Protein AF-A0A4R4D545-F1 (afdb_monomer)

pLDDT: mean 79.45, std 21.09, range [33.25, 98.19]

Organism: NCBI:txid2527868

Sequence (229 aa):
MSRRLAGPTSAAPPRPPGRPQRGTPPPAPRARLRRPAEATAAAVPPLPQPDWIGNRLRVSGPAERVAALQAAAAGAGVVPWRHDDGAAEARWLGLLLAAAGPPGATGRAAEARAIAADLRAAWLADQAAAAARVGRARDCPFDLHALLPVPAAVLALGPDDPAARRWLWETWGTPWPLRRVRLLEQRQEGDAAMLVYGFVSADWSPWQALLRLRARWPALRLELRPSYG

Foldseek 3Di:
DDDDDDDDDDDDDDDDDDDDDDDDDPPDPPPPPPPPDDPPPPDDQADPAFDKWKKKKKKKFFPVLVVVLQVLFQWLLDALADDDLVVQLVVQLVVQVVVVDDPDPPVSNVVSNVVSVVVSVVVVVVSVVSVVRGPPHRPARGWLCSVPNDDPVLSHCGLPHSVVQVVCCQQFVASDTKAPKDWDDWDDDPRMIMTMIMIITTNDHRVNSVVVVCVVRVRMDMDMDIDDD

Secondary structure (DSSP, 8-state):
----------PPPPPPP-PPP-PPPPPPP--------------PPPPSS--EEEEEEEEEEEHHHHHHHHHHH-B-SS--PPP-HHHHHHHHHHHHHHHT-STT-HHHHHHHHHHHHHHHHHHHHHHHHHHHHTTT---BSS-HHHHSPPPHHHHTT-TT-HHHHHHHHHHHSSSS--EEEEEEEEEEETTEEEEEEEEEEESS--HHHHHHHHHH-TTSEEEEEEE--

Structure (mmCIF, N/CA/C/O backbone):
data_AF-A0A4R4D545-F1
#
_entry.id   AF-A0A4R4D545-F1
#
loop_
_atom_site.group_PDB
_atom_site.id
_atom_site.type_symbol
_atom_site.label_atom_id
_atom_site.label_alt_id
_atom_site.label_comp_id
_atom_site.label_asym_id
_atom_site.label_entity_id
_atom_site.label_seq_id
_atom_site.pdbx_PDB_ins_code
_atom_site.Cartn_x
_atom_site.Cartn_y
_atom_site.Cartn_z
_atom_site.occupancy
_atom_site.B_iso_or_equiv
_atom_site.auth_seq_id
_atom_site.auth_comp_id
_atom_site.auth_asym_id
_atom_site.auth_atom_id
_atom_site.pdbx_PDB_model_num
ATOM 1 N N . MET A 1 1 ? 13.624 81.103 72.930 1.00 41.22 1 MET A N 1
ATOM 2 C CA . MET A 1 1 ? 14.134 80.644 71.618 1.00 41.22 1 MET A CA 1
ATOM 3 C C . MET A 1 1 ? 13.203 81.159 70.530 1.00 41.22 1 MET A C 1
ATOM 5 O O . MET A 1 1 ? 12.002 81.214 70.748 1.00 41.22 1 MET A O 1
ATOM 9 N N . SER A 1 2 ? 13.782 81.658 69.443 1.00 36.66 2 SER A N 1
ATOM 10 C CA . SER A 1 2 ? 13.193 82.619 68.506 1.00 36.66 2 SER A CA 1
ATOM 11 C C . SER A 1 2 ? 12.225 82.040 67.467 1.00 36.66 2 SER A C 1
ATOM 13 O O . SER A 1 2 ? 12.450 80.959 66.940 1.00 36.66 2 SER A O 1
ATOM 15 N N . ARG A 1 3 ? 11.216 82.868 67.142 1.00 34.50 3 ARG A N 1
ATOM 16 C CA . ARG A 1 3 ? 10.572 83.144 65.835 1.00 34.50 3 ARG A CA 1
ATOM 17 C C . ARG A 1 3 ? 10.849 82.187 64.660 1.00 34.50 3 ARG A C 1
ATOM 19 O O . ARG A 1 3 ? 11.999 82.044 64.258 1.00 34.50 3 ARG A O 1
ATOM 26 N N . ARG A 1 4 ? 9.780 81.858 63.915 1.00 37.59 4 ARG A N 1
ATOM 27 C CA . ARG A 1 4 ? 9.679 82.158 62.467 1.00 37.59 4 ARG A CA 1
ATOM 28 C C . ARG A 1 4 ? 8.223 82.178 61.972 1.00 37.59 4 ARG A C 1
ATOM 30 O O . ARG A 1 4 ? 7.433 81.299 62.285 1.00 37.59 4 ARG A O 1
ATOM 37 N N . LEU A 1 5 ? 7.927 83.233 61.216 1.00 38.81 5 LEU A N 1
ATOM 38 C CA . LEU A 1 5 ? 6.754 83.482 60.373 1.00 38.81 5 LEU A CA 1
ATOM 39 C C . LEU A 1 5 ? 6.978 82.867 58.982 1.00 38.81 5 LEU A C 1
ATOM 41 O O . LEU A 1 5 ? 8.119 82.900 58.522 1.00 38.81 5 LEU A O 1
ATOM 45 N N . ALA A 1 6 ? 5.905 82.426 58.311 1.00 35.88 6 ALA A N 1
ATOM 46 C CA . ALA A 1 6 ? 5.540 82.745 56.913 1.00 35.88 6 ALA A CA 1
ATOM 47 C C . ALA A 1 6 ? 4.426 81.797 56.402 1.00 35.88 6 ALA A C 1
ATOM 49 O O . ALA A 1 6 ? 4.525 80.588 56.581 1.00 35.88 6 ALA A O 1
ATOM 50 N N . GLY A 1 7 ? 3.376 82.361 55.782 1.00 33.25 7 GLY A N 1
ATOM 51 C CA . GLY A 1 7 ? 2.333 81.643 55.016 1.00 33.25 7 GLY A CA 1
ATOM 52 C C . GLY A 1 7 ? 2.838 81.177 53.634 1.00 33.25 7 GLY A C 1
ATOM 53 O O . GLY A 1 7 ? 4.033 80.916 53.521 1.00 33.25 7 GLY A O 1
ATOM 54 N N . PRO A 1 8 ? 2.034 81.150 52.546 1.00 48.09 8 PRO A N 1
ATOM 55 C CA . PRO A 1 8 ? 0.580 81.285 52.407 1.00 48.09 8 PRO A CA 1
ATOM 56 C C . PRO A 1 8 ? -0.093 80.118 51.630 1.00 48.09 8 PRO A C 1
ATOM 58 O O . PRO A 1 8 ? 0.545 79.342 50.921 1.00 48.09 8 PRO A O 1
ATOM 61 N N . THR A 1 9 ? -1.422 80.043 51.729 1.00 41.12 9 THR A N 1
ATOM 62 C CA . THR A 1 9 ? -2.317 79.175 50.943 1.00 41.12 9 THR A CA 1
ATOM 63 C C . THR A 1 9 ? -2.301 79.582 49.465 1.00 41.12 9 THR A C 1
ATOM 65 O O . THR A 1 9 ? -2.673 80.707 49.137 1.00 41.12 9 THR A O 1
ATOM 68 N N . SER A 1 10 ? -1.883 78.674 48.576 1.00 39.38 10 SER A N 1
ATOM 69 C CA . SER A 1 10 ? -1.866 78.888 47.122 1.00 39.38 10 SER A CA 1
ATOM 70 C C . SER A 1 10 ? -3.005 78.145 46.420 1.00 39.38 10 SER A C 1
ATOM 72 O O . SER A 1 10 ? -3.273 76.973 46.683 1.00 39.38 10 SER A O 1
ATOM 74 N N . ALA A 1 11 ? -3.659 78.897 45.540 1.00 39.28 11 ALA A N 1
ATOM 75 C CA . ALA A 1 11 ? -4.809 78.614 44.695 1.00 39.28 11 ALA A CA 1
ATOM 76 C C . ALA A 1 11 ? -4.749 77.322 43.855 1.00 39.28 11 ALA A C 1
ATOM 78 O O . ALA A 1 11 ? -3.723 76.977 43.271 1.00 39.28 11 ALA A O 1
ATOM 79 N N . ALA A 1 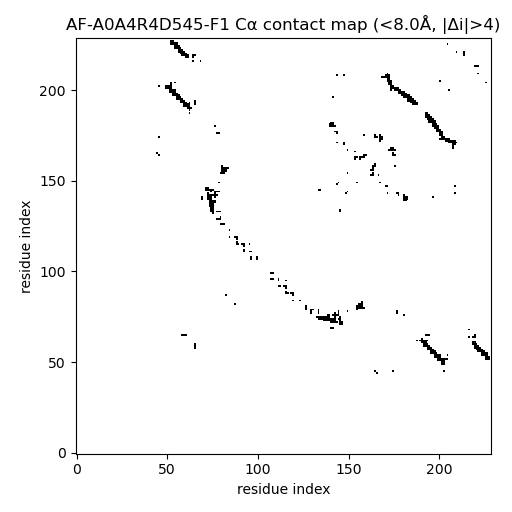12 ? -5.918 76.694 43.683 1.00 41.28 12 ALA A N 1
ATOM 80 C CA . ALA A 1 12 ? -6.195 75.742 42.608 1.00 41.28 12 ALA A CA 1
ATOM 81 C C . ALA A 1 12 ? -6.868 76.475 41.420 1.00 41.28 12 ALA A C 1
ATOM 83 O O . ALA A 1 12 ? -7.831 77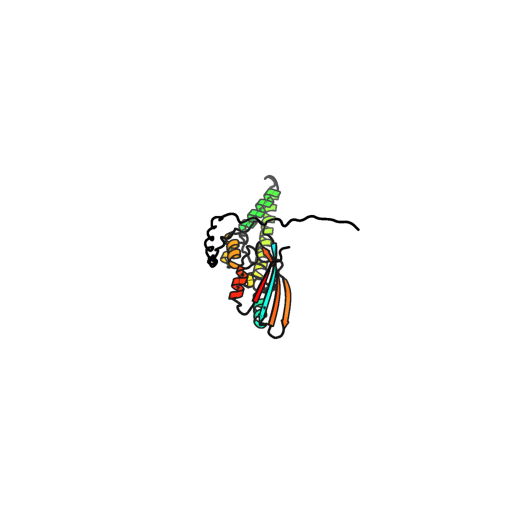.213 41.644 1.00 41.28 12 ALA A O 1
ATOM 84 N N . PRO A 1 13 ? -6.400 76.306 40.169 1.00 51.31 13 PRO A N 1
ATOM 85 C CA . PRO A 1 13 ? -6.972 76.987 39.005 1.00 51.31 13 PRO A CA 1
ATOM 86 C C . PRO A 1 13 ? -8.260 76.312 38.470 1.00 51.31 13 PRO A C 1
ATOM 88 O O . PRO A 1 13 ? -8.389 75.085 38.541 1.00 51.31 13 PRO A O 1
ATOM 91 N N . PRO A 1 14 ? -9.209 77.080 37.891 1.00 46.19 14 PRO A N 1
ATOM 92 C CA . PRO A 1 14 ? -10.405 76.548 37.235 1.00 46.19 14 PRO A CA 1
ATOM 93 C C . PRO A 1 14 ? -10.128 75.920 35.853 1.00 46.19 14 PRO A C 1
ATOM 95 O O . PRO A 1 14 ? -9.173 76.253 35.154 1.00 46.19 14 PRO A O 1
ATOM 98 N N . ARG A 1 15 ? -11.005 74.974 35.492 1.00 44.09 15 ARG A N 1
ATOM 99 C CA . ARG A 1 15 ? -10.919 74.022 34.368 1.00 44.09 15 ARG A CA 1
ATOM 100 C C . ARG A 1 15 ? -10.975 74.678 32.970 1.00 44.09 15 ARG A C 1
ATOM 102 O O . ARG A 1 15 ? -11.765 75.599 32.779 1.00 44.09 15 ARG A O 1
ATOM 109 N N . PRO A 1 16 ? -10.252 74.139 31.966 1.00 49.69 16 PRO A N 1
ATOM 110 C CA . PRO A 1 16 ? -10.380 74.549 30.565 1.00 49.69 16 PRO A CA 1
ATOM 111 C C . PRO A 1 16 ? -11.633 73.953 29.877 1.00 49.69 16 PRO A C 1
ATOM 113 O O . PRO A 1 16 ? -12.100 72.879 30.271 1.00 49.69 16 PRO A O 1
ATOM 116 N N . PRO A 1 17 ? -12.176 74.617 28.837 1.00 43.56 17 PRO A N 1
ATOM 117 C CA . PRO A 1 17 ? -13.407 74.210 28.163 1.00 43.56 17 PRO A CA 1
ATOM 118 C C . PRO A 1 17 ? -13.245 73.025 27.191 1.00 43.56 17 PRO A C 1
ATOM 120 O O . PRO A 1 17 ? -12.234 7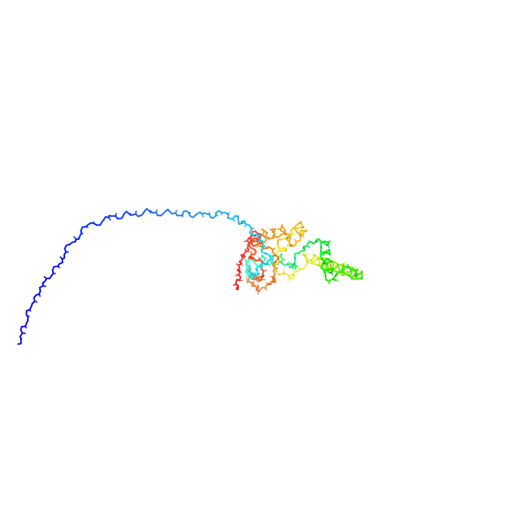2.868 26.511 1.00 43.56 17 PRO A O 1
ATOM 123 N N . GLY A 1 18 ? -14.318 72.226 27.148 1.00 34.50 18 GLY A N 1
ATOM 124 C CA . GLY A 1 18 ? -14.804 71.317 26.098 1.00 34.50 18 GLY A CA 1
ATOM 125 C C . GLY A 1 18 ? -13.849 70.842 25.002 1.00 34.50 18 GLY A C 1
ATOM 126 O O . GLY A 1 18 ? -13.637 71.523 24.004 1.00 34.50 18 GLY A O 1
ATOM 127 N N . ARG A 1 19 ? -13.409 69.583 25.107 1.00 42.38 19 ARG A N 1
ATOM 128 C CA . ARG A 1 19 ? -12.853 68.820 23.980 1.00 42.38 19 ARG A CA 1
ATOM 129 C C . ARG A 1 19 ? -14.013 68.206 23.171 1.00 42.38 19 ARG A C 1
ATOM 131 O O . ARG A 1 19 ? -14.917 67.643 23.791 1.00 42.38 19 ARG A O 1
ATOM 138 N N . PRO A 1 20 ? -14.013 68.271 21.828 1.00 40.81 20 PRO A N 1
ATOM 139 C CA . PRO A 1 20 ? -15.076 67.695 21.006 1.00 40.81 20 PRO A CA 1
ATOM 140 C C . PRO A 1 20 ? -15.165 66.172 21.178 1.00 40.81 20 PRO A C 1
ATOM 142 O O . PRO A 1 20 ? -14.148 65.474 21.247 1.00 40.81 20 PRO A O 1
ATOM 145 N N . GLN A 1 21 ? -16.403 65.676 21.269 1.00 39.91 21 GLN A N 1
ATOM 146 C CA . GLN A 1 21 ? -16.734 64.263 21.429 1.00 39.91 21 GLN A CA 1
ATOM 147 C C . GLN A 1 21 ? -16.175 63.456 20.250 1.00 39.91 21 GLN A 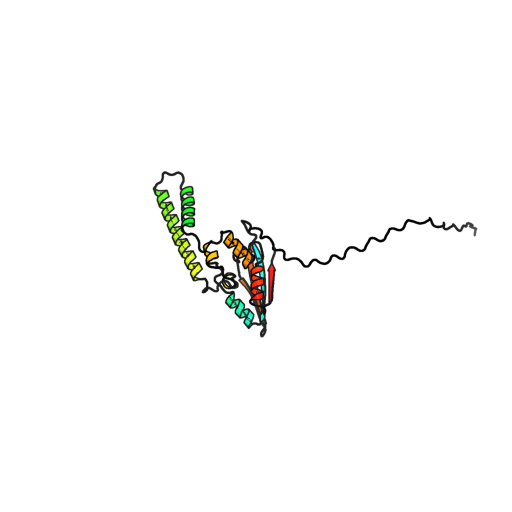C 1
ATOM 149 O O . GLN A 1 21 ? -16.558 63.667 19.101 1.00 39.91 21 GLN A O 1
ATOM 154 N N . ARG A 1 22 ? -15.269 62.512 20.534 1.00 37.16 22 ARG A N 1
ATOM 155 C CA . ARG A 1 22 ? -14.937 61.450 19.580 1.00 37.16 22 ARG A CA 1
ATOM 156 C C . ARG A 1 22 ? -16.156 60.548 19.483 1.00 37.16 22 ARG A C 1
ATOM 158 O O . ARG A 1 22 ? -16.512 59.906 20.469 1.00 37.16 22 ARG A O 1
ATOM 165 N N . GLY A 1 23 ? -16.776 60.532 18.308 1.00 33.69 23 GLY A N 1
ATOM 166 C CA . GLY A 1 23 ? -17.809 59.566 17.973 1.00 33.69 23 GLY A CA 1
ATOM 167 C C . GLY A 1 23 ? -17.333 58.153 18.298 1.00 33.69 23 GLY A C 1
ATOM 168 O O . GLY A 1 23 ? -16.192 57.777 18.020 1.00 33.69 23 GLY A O 1
ATOM 169 N N . THR A 1 24 ? -18.209 57.398 18.944 1.00 41.12 24 THR A N 1
ATOM 170 C CA . THR A 1 24 ? -18.055 55.971 19.189 1.00 41.12 24 THR A CA 1
ATOM 171 C C . THR A 1 24 ? -17.781 55.279 17.848 1.00 41.12 24 THR A C 1
ATOM 173 O O . THR A 1 24 ? -18.551 55.491 16.907 1.00 41.12 24 THR A O 1
ATOM 176 N N . PRO A 1 25 ? -16.706 54.485 17.698 1.00 44.56 25 PRO A N 1
ATOM 177 C CA . PRO A 1 25 ? -16.533 53.698 16.487 1.00 44.56 25 PRO A CA 1
ATOM 178 C C . PRO A 1 25 ? -17.720 52.728 16.356 1.00 44.56 25 PRO A C 1
ATOM 180 O O . PRO A 1 25 ? -18.167 52.178 17.370 1.00 44.56 25 PRO A O 1
ATOM 183 N N . PRO A 1 26 ? -18.260 52.520 15.143 1.00 45.41 26 PRO A N 1
ATOM 184 C CA . PRO A 1 26 ? -19.336 51.561 14.937 1.00 45.41 26 PRO A CA 1
ATOM 185 C C . PRO A 1 26 ? -18.879 50.164 15.390 1.00 45.41 26 PRO A C 1
ATOM 187 O O . PRO A 1 26 ? -17.696 49.833 15.249 1.00 45.41 26 PRO A O 1
ATOM 190 N N . PRO A 1 27 ? -19.781 49.330 15.940 1.00 38.69 27 PRO A N 1
ATOM 191 C CA . PRO A 1 27 ? -19.423 47.978 16.339 1.00 38.69 27 PRO A CA 1
ATOM 192 C C . PRO A 1 27 ? -18.879 47.226 15.124 1.00 38.69 27 PRO A C 1
ATOM 194 O O . PRO A 1 27 ? -19.515 47.190 14.068 1.00 38.69 27 PRO A O 1
ATOM 197 N N . ALA A 1 28 ? -17.690 46.640 15.284 1.00 41.44 28 ALA A N 1
ATOM 198 C CA . ALA A 1 28 ? -17.073 45.798 14.271 1.00 41.44 28 ALA A CA 1
ATOM 199 C C . ALA A 1 28 ? -18.102 44.767 13.775 1.00 41.44 28 ALA A C 1
ATOM 201 O O . ALA A 1 28 ? -18.791 44.156 14.604 1.00 41.44 28 ALA A O 1
ATOM 202 N N . PRO A 1 29 ? -18.244 44.560 12.452 1.00 38.91 29 PRO A N 1
ATOM 203 C CA . PRO A 1 29 ? -19.143 43.540 11.951 1.00 38.91 29 PRO A CA 1
ATOM 204 C C . PRO A 1 29 ? -18.702 42.215 12.561 1.00 38.91 29 PRO A C 1
ATOM 206 O O . PRO A 1 29 ? -17.567 41.780 12.362 1.00 38.91 29 PRO A O 1
ATOM 209 N N . ARG A 1 30 ? -19.593 41.597 13.349 1.00 39.00 30 ARG A N 1
ATOM 210 C CA . ARG A 1 30 ? -19.416 40.232 13.843 1.00 39.00 30 ARG A CA 1
ATOM 211 C C . ARG A 1 30 ? -19.065 39.392 12.630 1.00 39.00 30 ARG A C 1
ATOM 213 O O . ARG A 1 30 ? -19.923 39.177 11.772 1.00 39.00 30 ARG A O 1
ATOM 220 N N . ALA A 1 31 ? -17.802 38.982 12.546 1.00 36.41 31 ALA A N 1
ATOM 221 C CA . ALA A 1 31 ? -17.345 38.039 11.555 1.00 36.41 31 ALA A CA 1
ATOM 222 C C . ALA A 1 31 ? -18.229 36.810 11.734 1.00 36.41 31 ALA A C 1
ATOM 224 O O . ALA A 1 31 ? -18.068 36.035 12.677 1.00 36.41 31 ALA A O 1
ATOM 225 N N . ARG A 1 32 ? -19.243 36.678 10.872 1.00 36.62 32 ARG A N 1
ATOM 226 C CA . ARG A 1 32 ? -19.917 35.407 10.675 1.00 36.62 32 ARG A CA 1
ATOM 227 C C . ARG A 1 32 ? -18.775 34.489 10.303 1.00 36.62 32 ARG A C 1
ATOM 229 O O . ARG A 1 32 ? -18.181 34.679 9.243 1.00 36.62 32 ARG A O 1
ATOM 236 N N . LEU A 1 33 ? -18.414 33.592 11.217 1.00 40.69 33 LEU A N 1
ATOM 237 C CA . LEU A 1 33 ? -17.513 32.492 10.938 1.00 40.69 33 LEU A CA 1
ATOM 238 C C . LEU A 1 33 ? -18.117 31.803 9.722 1.00 40.69 33 LEU A C 1
ATOM 240 O O . LEU A 1 33 ? -19.109 31.079 9.823 1.00 40.69 33 LEU A O 1
ATOM 244 N N . ARG A 1 34 ? -17.591 32.147 8.543 1.00 35.06 34 ARG A N 1
ATOM 245 C CA . ARG A 1 34 ? -17.861 31.420 7.321 1.00 35.06 34 ARG A CA 1
ATOM 246 C C . ARG A 1 34 ? -17.456 30.000 7.669 1.00 35.06 34 ARG A C 1
ATOM 248 O O . ARG A 1 34 ? -16.287 29.735 7.937 1.00 35.06 34 ARG A O 1
ATOM 255 N N . ARG A 1 35 ? -18.455 29.120 7.723 1.00 33.72 35 ARG A N 1
ATOM 256 C CA . ARG A 1 35 ? -18.283 27.675 7.587 1.00 33.72 35 ARG A CA 1
ATOM 257 C C . ARG A 1 35 ? -17.188 27.487 6.531 1.00 33.72 35 ARG A C 1
ATOM 259 O O . ARG A 1 35 ? -17.347 28.100 5.470 1.00 33.72 35 ARG A O 1
ATOM 266 N N . PRO A 1 36 ? -16.080 26.775 6.801 1.00 36.78 36 PRO A N 1
ATOM 267 C CA . PRO A 1 36 ? -15.085 26.569 5.769 1.00 36.78 36 PRO A CA 1
ATOM 268 C C . PRO A 1 36 ? -15.801 25.830 4.644 1.00 36.78 36 PRO A C 1
ATOM 270 O O . PRO A 1 36 ? -16.196 24.676 4.803 1.00 36.78 36 PRO A O 1
ATOM 273 N N . ALA A 1 37 ? -16.073 26.559 3.563 1.00 33.94 37 ALA A N 1
ATOM 274 C CA . ALA A 1 37 ? -16.436 25.968 2.299 1.00 33.94 37 ALA A CA 1
ATOM 275 C C . ALA A 1 37 ? -15.308 24.999 1.968 1.00 33.94 37 ALA A C 1
ATOM 277 O O . ALA A 1 37 ? -14.137 25.348 2.141 1.00 33.94 37 ALA A O 1
ATOM 278 N N . GLU A 1 38 ? -15.690 23.782 1.599 1.00 39.16 38 GLU A N 1
ATOM 279 C CA . GLU A 1 38 ? -14.809 22.708 1.173 1.00 39.16 38 GLU A CA 1
ATOM 280 C C . GLU A 1 38 ? -13.708 23.282 0.288 1.00 39.16 38 GLU A C 1
ATOM 282 O O . GLU A 1 38 ? -13.922 23.638 -0.870 1.00 39.16 38 GLU A O 1
ATOM 287 N N . ALA A 1 39 ? -12.517 23.420 0.866 1.00 38.03 39 ALA A N 1
ATOM 288 C CA . ALA A 1 39 ? -11.326 23.623 0.086 1.00 38.03 39 ALA A CA 1
ATOM 289 C C . ALA A 1 39 ? -11.108 22.300 -0.644 1.00 38.03 39 ALA A C 1
ATOM 291 O O . ALA A 1 39 ? -10.493 21.376 -0.112 1.00 38.03 39 ALA A O 1
ATOM 292 N N . THR A 1 40 ? -11.635 22.191 -1.861 1.00 43.88 40 THR A N 1
ATOM 293 C CA . THR A 1 40 ? -11.014 21.360 -2.886 1.00 43.88 40 THR A CA 1
ATOM 294 C C . THR A 1 40 ? -9.598 21.891 -3.041 1.00 43.88 40 THR A C 1
ATOM 296 O O . THR A 1 40 ? -9.347 22.829 -3.797 1.00 43.88 40 THR A O 1
ATOM 299 N N . ALA A 1 41 ? -8.691 21.361 -2.221 1.00 45.50 41 ALA A N 1
ATOM 300 C CA . ALA A 1 41 ? -7.270 21.582 -2.348 1.00 45.50 41 ALA A CA 1
ATOM 301 C C . ALA A 1 41 ? -6.898 21.101 -3.748 1.00 45.50 41 ALA A C 1
ATOM 303 O O . ALA A 1 41 ? -6.886 19.898 -4.014 1.00 45.50 41 ALA A O 1
ATOM 304 N N . ALA A 1 42 ? -6.677 22.047 -4.660 1.00 43.50 42 ALA A N 1
ATOM 305 C CA . ALA A 1 42 ? -6.055 21.756 -5.935 1.00 43.50 42 ALA A CA 1
ATOM 306 C C . ALA A 1 42 ? -4.733 21.051 -5.616 1.00 43.50 42 ALA A C 1
ATOM 308 O O . ALA A 1 42 ? -3.864 21.618 -4.952 1.00 43.50 42 ALA A O 1
ATOM 309 N N . ALA A 1 43 ? -4.653 19.772 -5.982 1.00 54.19 43 ALA A N 1
ATOM 310 C CA . ALA A 1 43 ? -3.534 18.912 -5.652 1.00 54.19 43 ALA A CA 1
ATOM 311 C C . ALA A 1 43 ? -2.267 19.483 -6.295 1.00 54.19 43 ALA A C 1
ATOM 313 O O . ALA A 1 43 ? -2.126 19.485 -7.518 1.00 54.19 43 ALA A O 1
ATOM 314 N N . VAL A 1 44 ? -1.358 19.988 -5.463 1.00 56.44 44 VAL A N 1
ATOM 315 C CA . VAL A 1 44 ? 0.008 20.289 -5.887 1.00 56.44 44 VAL A CA 1
ATOM 316 C C . VAL A 1 44 ? 0.608 18.968 -6.383 1.00 56.44 44 VAL A C 1
ATOM 318 O O . VAL A 1 44 ? 0.512 17.969 -5.662 1.00 56.44 44 VAL A O 1
ATOM 321 N N . PRO A 1 45 ? 1.158 18.907 -7.609 1.00 52.06 45 PRO A N 1
ATOM 322 C CA . PRO A 1 45 ? 1.764 17.680 -8.101 1.00 52.06 45 PRO A CA 1
ATOM 323 C C . PRO A 1 45 ? 2.920 17.271 -7.175 1.00 52.06 45 PRO A C 1
ATOM 325 O O . PRO A 1 45 ? 3.629 18.142 -6.666 1.00 52.06 45 PRO A O 1
ATOM 328 N N . PRO A 1 46 ? 3.114 15.964 -6.942 1.00 54.81 46 PRO A N 1
ATOM 329 C CA . PRO A 1 46 ? 4.134 15.480 -6.022 1.00 54.81 46 PRO A CA 1
ATOM 330 C C . PRO A 1 46 ? 5.531 15.905 -6.481 1.00 54.81 46 PRO A C 1
ATOM 332 O O . PRO A 1 46 ? 5.843 15.847 -7.675 1.00 54.81 46 PRO A O 1
ATOM 335 N N . LEU A 1 47 ? 6.365 16.329 -5.530 1.00 57.69 47 LEU A N 1
ATOM 336 C CA . LEU A 1 47 ? 7.737 16.750 -5.802 1.00 57.69 47 LEU A CA 1
ATOM 337 C C . LEU A 1 47 ? 8.566 15.563 -6.334 1.00 57.69 47 LEU A C 1
ATOM 339 O O . LEU A 1 47 ? 8.313 14.412 -5.969 1.00 57.69 47 LEU A O 1
ATOM 343 N N . PRO A 1 48 ? 9.571 15.807 -7.199 1.00 60.19 48 PRO A N 1
ATOM 344 C CA . PRO A 1 48 ? 10.412 14.743 -7.755 1.00 60.19 48 PRO A CA 1
ATOM 345 C C . PRO A 1 48 ? 11.253 14.017 -6.692 1.00 60.19 48 PRO A C 1
ATOM 347 O O . PRO A 1 48 ? 11.633 12.868 -6.901 1.00 60.19 48 PRO A O 1
ATOM 350 N N . GLN A 1 49 ? 11.519 14.659 -5.552 1.00 68.56 49 GLN A N 1
ATOM 351 C CA . GLN A 1 49 ? 12.105 14.035 -4.367 1.00 68.56 49 GLN A CA 1
ATOM 352 C C . GLN A 1 49 ? 11.199 14.348 -3.179 1.00 68.56 49 GLN A C 1
ATOM 354 O O . GLN A 1 49 ? 11.174 15.502 -2.752 1.00 68.56 49 GLN A O 1
ATOM 359 N N . PRO A 1 50 ? 10.417 13.372 -2.692 1.00 77.06 50 PRO A N 1
ATOM 360 C CA . PRO A 1 50 ? 9.497 13.639 -1.610 1.00 77.06 50 PRO A CA 1
ATOM 361 C C . PRO A 1 50 ? 10.229 13.728 -0.275 1.00 77.06 50 PRO A C 1
ATOM 363 O O . PRO A 1 50 ? 11.175 12.969 -0.023 1.00 77.06 50 PRO A O 1
ATOM 366 N N . ASP A 1 51 ? 9.721 14.575 0.610 1.00 84.38 51 ASP A N 1
ATOM 367 C CA . ASP A 1 51 ? 10.128 14.559 2.008 1.00 84.38 51 ASP A CA 1
ATOM 368 C C . ASP A 1 51 ? 9.554 13.315 2.687 1.00 84.38 51 ASP A C 1
ATOM 370 O O . ASP A 1 51 ? 8.385 12.960 2.534 1.00 84.38 51 ASP A O 1
ATOM 374 N N . TRP A 1 52 ? 10.385 12.611 3.448 1.00 90.19 52 TRP A N 1
ATOM 375 C CA . TRP A 1 52 ? 9.988 11.373 4.112 1.00 90.19 52 TRP A CA 1
ATOM 376 C C . TRP A 1 52 ? 9.660 11.646 5.574 1.00 90.19 52 TRP A C 1
ATOM 378 O O . TRP A 1 52 ? 10.549 11.768 6.414 1.00 90.19 52 TRP A O 1
ATOM 388 N N . ILE A 1 53 ? 8.367 11.707 5.885 1.00 91.56 53 ILE A N 1
ATOM 389 C CA . ILE A 1 53 ? 7.878 12.107 7.205 1.00 91.56 53 ILE A CA 1
ATOM 390 C C . ILE A 1 53 ? 7.556 10.865 8.031 1.00 91.56 53 ILE A C 1
ATOM 392 O O . ILE A 1 53 ? 6.822 9.971 7.596 1.00 91.56 53 ILE A O 1
ATOM 396 N N . GLY A 1 54 ? 8.102 10.802 9.246 1.00 93.88 54 GLY A N 1
ATOM 397 C CA . GLY A 1 54 ? 7.758 9.766 10.213 1.00 93.88 54 GLY A CA 1
ATOM 398 C C . GLY A 1 54 ? 6.338 9.960 10.741 1.00 93.88 54 GLY A C 1
ATOM 399 O O . GLY A 1 54 ? 5.879 11.077 10.957 1.00 93.88 54 GLY A O 1
ATOM 400 N N . ASN A 1 55 ? 5.615 8.870 10.949 1.00 95.69 55 ASN A N 1
ATOM 401 C CA . ASN A 1 55 ? 4.248 8.898 11.440 1.00 95.69 55 ASN A CA 1
ATOM 402 C C . ASN A 1 55 ? 4.038 7.811 12.488 1.00 95.69 55 ASN A C 1
ATOM 404 O O . ASN A 1 55 ? 4.554 6.696 12.372 1.00 95.69 55 ASN A O 1
ATOM 408 N N . ARG A 1 56 ? 3.203 8.130 13.478 1.00 96.88 56 ARG A N 1
ATOM 409 C CA . ARG A 1 56 ? 2.696 7.182 14.462 1.00 96.88 56 ARG A CA 1
ATOM 410 C C . ARG A 1 56 ? 1.173 7.136 14.393 1.00 96.88 56 ARG A C 1
ATOM 412 O O . ARG A 1 56 ? 0.510 8.144 14.630 1.00 96.88 56 ARG A O 1
ATOM 419 N N . LEU A 1 57 ? 0.625 5.968 14.069 1.00 97.75 57 LEU A N 1
ATOM 420 C CA . LEU A 1 57 ? -0.814 5.717 14.009 1.00 97.75 57 LEU A CA 1
ATOM 421 C C . LEU A 1 57 ? -1.233 4.867 15.202 1.00 97.75 57 LEU A C 1
ATOM 423 O O . LEU A 1 57 ? -0.838 3.710 15.305 1.00 97.75 57 LEU A O 1
ATOM 427 N N . ARG A 1 58 ? -2.064 5.424 16.078 1.00 98.12 58 ARG A N 1
ATOM 428 C CA . ARG A 1 58 ? -2.730 4.689 17.150 1.00 98.12 58 ARG A CA 1
ATOM 429 C C . ARG A 1 58 ? -4.109 4.244 16.677 1.00 98.12 58 ARG A C 1
ATOM 431 O O . ARG A 1 58 ? -4.894 5.063 16.204 1.00 98.12 58 ARG A O 1
ATOM 438 N N . VAL A 1 59 ? -4.407 2.964 16.848 1.00 98.19 59 VAL A N 1
ATOM 439 C CA . VAL A 1 59 ? -5.733 2.378 16.650 1.00 98.19 59 VAL A CA 1
ATOM 440 C C . VAL A 1 59 ? -6.208 1.835 17.987 1.00 98.19 59 VAL A C 1
ATOM 442 O O . VAL A 1 59 ? -5.476 1.098 18.637 1.00 98.19 59 VAL A O 1
ATOM 445 N N . SER A 1 60 ? -7.417 2.185 18.411 1.00 98.12 60 SER A N 1
ATOM 446 C CA . SER A 1 60 ? -8.017 1.646 19.636 1.00 98.12 60 SER A CA 1
ATOM 447 C C . SER A 1 60 ? -9.513 1.420 19.480 1.00 98.12 60 SER A C 1
ATOM 449 O O . SER A 1 60 ? -10.170 2.171 18.759 1.00 98.12 60 SER A O 1
ATOM 451 N N . GLY A 1 61 ? -10.056 0.433 20.183 1.00 97.69 61 GLY A N 1
ATOM 452 C CA . GLY A 1 61 ? -11.479 0.102 20.163 1.00 97.69 61 GLY A CA 1
ATOM 453 C C . GLY A 1 61 ? -11.735 -1.296 20.729 1.00 97.69 61 GLY A C 1
ATOM 454 O O . GLY A 1 61 ? -10.862 -1.822 21.426 1.00 97.69 61 GLY A O 1
ATOM 455 N N . PRO A 1 62 ? -12.894 -1.902 20.419 1.00 98.19 62 PRO A N 1
ATOM 456 C CA . PRO A 1 62 ? -13.197 -3.275 20.812 1.00 98.19 62 PRO A CA 1
ATOM 457 C C . PRO A 1 62 ? -12.143 -4.260 20.293 1.00 98.19 62 PRO A C 1
ATOM 459 O O . PRO A 1 62 ? -11.718 -4.149 19.136 1.00 98.19 62 PRO A O 1
ATOM 462 N N . ALA A 1 63 ? -11.734 -5.221 21.121 1.00 97.69 63 ALA A N 1
ATOM 463 C CA . ALA A 1 63 ? -10.620 -6.125 20.846 1.00 97.69 63 ALA A CA 1
ATOM 464 C C . ALA A 1 63 ? -10.837 -6.921 19.554 1.00 97.69 63 ALA A C 1
ATOM 466 O O . ALA A 1 63 ? -9.952 -6.971 18.698 1.00 97.69 63 ALA A O 1
ATOM 467 N N . GLU A 1 64 ? -12.050 -7.438 19.353 1.00 97.62 64 GLU A N 1
ATOM 468 C CA . GLU A 1 64 ? -12.445 -8.142 18.129 1.00 97.62 64 GLU A CA 1
ATOM 469 C C . GLU A 1 64 ? -12.270 -7.265 16.877 1.00 97.62 64 GLU A C 1
ATOM 471 O O . GLU A 1 64 ? -11.723 -7.694 15.860 1.00 97.62 64 GLU A O 1
ATOM 476 N N . ARG A 1 65 ? -12.688 -5.995 16.946 1.00 98.06 65 ARG A N 1
ATOM 477 C CA . ARG A 1 65 ? -12.617 -5.064 15.810 1.00 98.06 65 ARG A CA 1
ATOM 478 C C . ARG A 1 65 ? -11.185 -4.642 15.509 1.00 98.06 65 ARG A C 1
ATOM 480 O O . ARG A 1 65 ? -10.832 -4.500 14.340 1.00 98.06 65 ARG A O 1
ATOM 487 N N . VAL A 1 66 ? -10.363 -4.464 16.540 1.00 98.12 66 VAL A N 1
ATOM 488 C CA . VAL A 1 66 ? -8.933 -4.177 16.387 1.00 98.12 66 VAL A CA 1
ATOM 489 C C . VAL A 1 66 ? -8.216 -5.368 15.750 1.00 98.12 66 VAL A C 1
ATOM 491 O O . VAL A 1 66 ? -7.467 -5.169 14.795 1.00 98.12 66 VAL A O 1
ATOM 494 N N . ALA A 1 67 ? -8.494 -6.595 16.199 1.00 97.50 67 ALA A N 1
ATOM 495 C CA . ALA A 1 67 ? -7.935 -7.811 15.611 1.00 97.50 67 ALA A CA 1
ATOM 496 C C . ALA A 1 67 ? -8.370 -7.995 14.146 1.00 97.50 67 ALA A C 1
ATOM 498 O O . ALA A 1 67 ? -7.548 -8.312 13.285 1.00 97.50 67 ALA A O 1
ATOM 499 N N . ALA A 1 68 ? -9.640 -7.722 13.832 1.00 97.75 68 ALA A N 1
ATOM 500 C CA . ALA A 1 68 ? -10.151 -7.777 12.466 1.00 97.75 68 ALA A CA 1
ATOM 501 C C . ALA A 1 68 ? -9.475 -6.744 11.545 1.00 97.75 68 ALA A C 1
ATOM 503 O O . ALA A 1 68 ? -9.116 -7.078 10.413 1.00 97.75 68 ALA A O 1
ATOM 504 N N . LEU A 1 69 ? -9.242 -5.512 12.022 1.00 97.69 69 LEU A N 1
ATOM 505 C CA . LEU A 1 69 ? -8.455 -4.531 11.271 1.00 97.69 69 LEU A CA 1
ATOM 506 C C . LEU A 1 69 ? -7.015 -5.013 11.092 1.00 97.69 69 LEU A C 1
ATOM 508 O O . LEU A 1 69 ? -6.495 -4.921 9.987 1.00 97.69 69 LEU A O 1
ATOM 512 N N . GLN A 1 70 ? -6.372 -5.519 12.146 1.00 96.94 70 GLN A N 1
ATOM 513 C CA . GLN A 1 70 ? -4.991 -6.001 12.090 1.00 96.94 70 GLN A CA 1
ATOM 514 C C . GLN A 1 70 ? -4.829 -7.110 11.045 1.00 96.94 70 GLN A C 1
ATOM 516 O O . GLN A 1 70 ? -3.912 -7.053 10.228 1.00 96.94 70 GLN A O 1
ATOM 521 N N . ALA A 1 71 ? -5.753 -8.073 11.013 1.00 96.19 71 ALA A N 1
ATOM 522 C CA . ALA A 1 71 ? -5.768 -9.139 10.016 1.00 96.19 71 ALA A CA 1
ATOM 523 C C . ALA A 1 71 ? -5.980 -8.605 8.587 1.00 96.19 71 ALA A C 1
ATOM 525 O O . ALA A 1 71 ? -5.312 -9.053 7.657 1.00 96.19 71 ALA A O 1
ATOM 526 N N . ALA A 1 72 ? -6.875 -7.627 8.411 1.00 96.44 72 ALA A N 1
ATOM 527 C CA . ALA A 1 72 ? -7.120 -6.988 7.117 1.00 96.44 72 ALA A CA 1
ATOM 528 C C . ALA A 1 72 ? -5.954 -6.097 6.651 1.00 96.44 72 ALA A C 1
ATOM 530 O O . ALA A 1 72 ? -5.723 -5.964 5.452 1.00 96.44 72 ALA A O 1
ATOM 531 N N . ALA A 1 73 ? -5.236 -5.480 7.590 1.00 96.56 73 ALA A N 1
ATOM 532 C CA . ALA A 1 73 ? -4.109 -4.597 7.326 1.00 96.56 73 ALA A CA 1
ATOM 533 C C . ALA A 1 73 ? -2.807 -5.353 7.068 1.00 96.56 73 ALA A C 1
ATOM 535 O O . ALA A 1 73 ? -1.914 -4.814 6.419 1.00 96.56 73 ALA A O 1
ATOM 536 N N . ALA A 1 74 ? -2.682 -6.581 7.567 1.00 95.75 74 ALA A N 1
ATOM 537 C CA . ALA A 1 74 ? -1.506 -7.395 7.337 1.00 95.75 74 ALA A CA 1
ATOM 538 C C . ALA A 1 74 ? -1.394 -7.754 5.847 1.00 95.75 74 ALA A C 1
ATOM 540 O O . ALA A 1 74 ? -2.300 -8.362 5.278 1.00 95.75 74 ALA A O 1
ATOM 541 N N . GLY A 1 75 ? -0.283 -7.400 5.209 1.00 93.31 75 GLY A N 1
ATOM 542 C CA . GLY A 1 75 ? -0.100 -7.576 3.770 1.00 93.31 75 GLY A CA 1
ATOM 543 C C . GLY A 1 75 ? 1.350 -7.798 3.367 1.00 93.31 75 GLY A C 1
ATOM 544 O O . GLY A 1 75 ? 2.233 -7.986 4.205 1.00 93.31 75 GLY A O 1
ATOM 545 N N . ALA A 1 76 ? 1.595 -7.774 2.059 1.00 91.31 76 ALA A N 1
ATOM 546 C CA . ALA A 1 76 ? 2.923 -7.997 1.501 1.00 91.31 76 ALA A CA 1
ATOM 547 C C . ALA A 1 76 ? 3.845 -6.778 1.681 1.00 91.31 76 ALA A C 1
ATOM 549 O O . ALA A 1 76 ? 5.062 -6.916 1.600 1.00 91.31 76 ALA A O 1
ATOM 550 N N . GLY A 1 77 ? 3.280 -5.590 1.929 1.00 89.56 77 GLY A N 1
ATOM 551 C CA . GLY A 1 77 ? 4.034 -4.340 2.049 1.00 89.56 77 GLY A CA 1
ATOM 552 C C . GLY A 1 77 ? 4.594 -3.834 0.724 1.00 89.56 77 GLY A C 1
ATOM 553 O O . GLY A 1 77 ? 5.445 -2.948 0.721 1.00 89.56 77 GLY A O 1
ATOM 554 N N . VAL A 1 78 ? 4.131 -4.404 -0.387 1.00 88.44 78 VAL A N 1
ATOM 555 C CA . VAL A 1 78 ? 4.524 -4.048 -1.747 1.00 88.44 78 VAL A CA 1
ATOM 556 C C . VAL A 1 78 ? 3.274 -3.805 -2.578 1.00 88.44 78 VAL A C 1
ATOM 558 O O . VAL A 1 78 ? 2.263 -4.490 -2.420 1.00 88.44 78 VAL A O 1
ATOM 561 N N . VAL A 1 79 ? 3.351 -2.825 -3.473 1.00 90.50 79 VAL A N 1
ATOM 562 C CA . VAL A 1 79 ? 2.323 -2.602 -4.489 1.00 90.50 79 VAL A CA 1
ATOM 563 C C . VAL A 1 79 ? 2.768 -3.333 -5.754 1.00 90.50 79 VAL A C 1
ATOM 565 O O . VAL A 1 79 ? 3.874 -3.062 -6.223 1.00 90.50 79 VAL A O 1
ATOM 568 N N . PRO A 1 80 ? 1.953 -4.246 -6.311 1.00 90.75 80 PRO A N 1
ATOM 569 C CA . PRO A 1 80 ? 2.342 -5.073 -7.449 1.00 90.75 80 PRO A CA 1
ATOM 570 C C . PRO A 1 80 ? 2.162 -4.298 -8.760 1.00 90.75 80 PRO A C 1
ATOM 572 O O . PRO A 1 80 ? 1.288 -4.613 -9.571 1.00 90.75 80 PRO A O 1
ATOM 575 N N . TRP A 1 81 ? 2.938 -3.227 -8.939 1.00 89.31 81 TRP A N 1
ATOM 576 C CA . TRP A 1 81 ? 2.934 -2.439 -10.170 1.00 89.31 81 TRP A CA 1
ATOM 577 C C . TRP A 1 81 ? 3.198 -3.333 -11.374 1.00 89.31 81 TRP A C 1
ATOM 579 O O . TRP A 1 81 ? 4.010 -4.253 -11.312 1.00 89.31 81 TRP A O 1
ATOM 589 N N . ARG A 1 82 ? 2.535 -3.050 -12.489 1.00 81.88 82 ARG A N 1
ATOM 590 C CA . ARG A 1 82 ? 2.898 -3.618 -13.782 1.00 81.88 82 ARG A CA 1
ATOM 591 C C . ARG A 1 82 ? 3.745 -2.576 -14.495 1.00 81.88 82 ARG A C 1
ATOM 593 O O . ARG A 1 82 ? 3.356 -1.416 -14.579 1.00 81.88 82 ARG A O 1
ATOM 600 N N . HIS A 1 83 ? 4.916 -2.987 -14.949 1.00 71.12 83 HIS A N 1
ATOM 601 C CA . HIS A 1 83 ? 5.811 -2.138 -15.722 1.00 71.12 83 HIS A CA 1
ATOM 602 C C . HIS A 1 83 ? 5.709 -2.514 -17.204 1.00 71.12 83 HIS A C 1
ATOM 604 O O . HIS A 1 83 ? 5.366 -3.649 -17.528 1.00 71.12 83 HIS A O 1
ATOM 610 N N . ASP A 1 84 ? 5.988 -1.562 -18.096 1.00 70.31 84 ASP A N 1
ATOM 611 C CA . ASP A 1 84 ? 6.208 -1.863 -19.512 1.00 70.31 84 ASP A CA 1
ATOM 612 C C . ASP A 1 84 ? 7.601 -2.486 -19.674 1.00 70.31 84 ASP A C 1
ATOM 614 O O . ASP A 1 84 ? 8.632 -1.810 -19.565 1.00 70.31 84 ASP A O 1
ATOM 618 N N . ASP A 1 85 ? 7.619 -3.795 -19.909 1.00 66.38 85 ASP A N 1
ATOM 619 C CA . ASP A 1 85 ? 8.840 -4.593 -19.996 1.00 66.38 85 ASP A CA 1
ATOM 620 C C . ASP A 1 85 ? 9.747 -4.162 -21.160 1.00 66.38 85 ASP A C 1
ATOM 622 O O . ASP A 1 85 ? 10.973 -4.245 -21.054 1.00 66.38 85 ASP A O 1
ATOM 626 N N . GLY A 1 86 ? 9.163 -3.686 -22.267 1.00 67.88 86 GLY A N 1
ATOM 627 C CA . GLY A 1 86 ? 9.911 -3.278 -23.458 1.00 67.88 86 GLY A CA 1
ATOM 628 C C . GLY A 1 86 ? 10.610 -1.933 -23.271 1.00 67.88 86 GLY A C 1
ATOM 629 O O . GLY A 1 86 ? 11.758 -1.755 -23.684 1.00 67.88 86 GLY A O 1
ATOM 630 N N . ALA A 1 87 ? 9.950 -0.997 -22.588 1.00 72.31 87 ALA A N 1
ATOM 631 C CA . ALA A 1 87 ? 10.521 0.313 -22.291 1.00 72.31 87 ALA A CA 1
ATOM 632 C C . ALA A 1 87 ? 11.705 0.228 -21.308 1.00 72.31 87 ALA A C 1
ATOM 634 O O . ALA A 1 87 ? 12.693 0.956 -21.454 1.00 72.31 87 ALA A O 1
ATOM 635 N N . ALA A 1 88 ? 11.637 -0.673 -20.321 1.00 73.94 88 ALA A N 1
ATOM 636 C CA . ALA A 1 88 ? 12.715 -0.877 -19.353 1.00 73.94 88 ALA A CA 1
ATOM 637 C C . ALA A 1 88 ? 13.985 -1.449 -20.009 1.00 73.94 88 ALA A C 1
ATOM 639 O O . ALA A 1 88 ? 15.073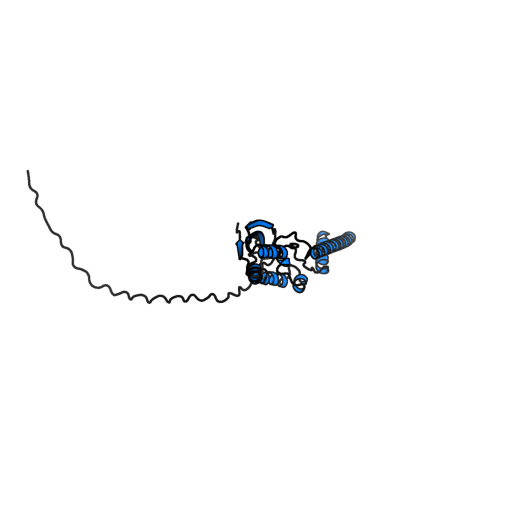 -0.903 -19.808 1.00 73.94 88 ALA A O 1
ATOM 640 N N . GLU A 1 89 ? 13.836 -2.483 -20.843 1.00 80.19 89 GLU A N 1
ATOM 641 C CA . GLU A 1 89 ? 14.946 -3.100 -21.577 1.00 80.19 89 GLU A CA 1
ATOM 642 C C . GLU A 1 89 ? 15.622 -2.106 -22.525 1.00 80.19 89 GLU A C 1
ATOM 644 O O . GLU A 1 89 ? 16.843 -1.949 -22.487 1.00 80.19 89 GLU A O 1
ATOM 649 N N . ALA A 1 90 ? 14.838 -1.371 -23.324 1.00 82.94 90 ALA A N 1
ATOM 650 C CA . ALA A 1 90 ? 15.366 -0.365 -24.242 1.00 82.94 90 ALA A CA 1
ATOM 651 C C . ALA A 1 90 ? 16.167 0.723 -23.506 1.00 82.94 90 ALA A C 1
ATOM 653 O O . ALA A 1 90 ? 17.219 1.158 -23.984 1.00 82.94 90 ALA A O 1
ATOM 654 N N . ARG A 1 91 ? 15.712 1.130 -22.313 1.00 83.94 91 ARG A N 1
ATOM 655 C CA . ARG A 1 91 ? 16.424 2.093 -21.464 1.00 83.94 91 ARG A CA 1
ATOM 656 C C . ARG A 1 91 ? 17.759 1.542 -20.967 1.00 83.94 91 ARG A C 1
ATOM 658 O O . ARG A 1 91 ? 18.765 2.243 -21.061 1.00 83.94 91 ARG A O 1
ATOM 665 N N . TRP A 1 92 ? 17.794 0.315 -20.445 1.00 85.81 92 TRP A N 1
ATOM 666 C CA . TRP A 1 92 ? 19.048 -0.294 -19.986 1.00 85.81 92 TRP A CA 1
ATOM 667 C C . TRP A 1 92 ? 20.020 -0.522 -21.136 1.00 85.81 92 TRP A C 1
ATOM 669 O O . TRP A 1 92 ? 21.191 -0.177 -21.007 1.00 85.81 92 TRP A O 1
ATOM 679 N N . LEU A 1 93 ? 19.534 -1.010 -22.278 1.00 86.69 93 LEU A N 1
ATOM 680 C CA . LEU A 1 93 ? 20.346 -1.169 -23.477 1.00 86.69 93 LEU A CA 1
ATOM 681 C C . LEU A 1 93 ? 20.956 0.168 -23.914 1.00 86.69 93 LEU A C 1
ATOM 683 O O . LEU A 1 93 ? 22.152 0.230 -24.182 1.00 86.69 93 LEU A O 1
ATOM 687 N N . GLY A 1 94 ? 20.170 1.249 -23.932 1.00 85.19 94 GLY A N 1
ATOM 688 C CA . GLY A 1 94 ? 20.669 2.591 -24.236 1.00 85.19 94 GLY A CA 1
ATOM 689 C C . GLY A 1 94 ? 21.790 3.041 -23.291 1.00 85.19 94 GLY A C 1
ATOM 690 O O . GLY A 1 94 ? 22.813 3.541 -23.754 1.00 85.19 94 GLY A O 1
ATOM 691 N N . LEU A 1 95 ? 21.639 2.807 -21.981 1.00 87.06 95 LEU A N 1
ATOM 692 C CA . LEU A 1 95 ? 22.667 3.118 -20.978 1.00 87.06 95 LEU A CA 1
ATOM 693 C C . LEU A 1 95 ? 23.939 2.278 -21.164 1.00 87.06 95 LEU A C 1
ATOM 695 O O . LEU A 1 95 ? 25.043 2.815 -21.094 1.00 87.06 95 LEU A O 1
ATOM 699 N N . LEU A 1 96 ? 23.795 0.980 -21.432 1.00 87.94 96 LEU A N 1
ATOM 700 C CA . LEU A 1 96 ? 24.917 0.062 -21.645 1.00 87.94 96 LEU A CA 1
ATOM 701 C C . LEU A 1 96 ? 25.684 0.400 -22.928 1.00 87.94 96 LEU A C 1
ATOM 703 O O . LEU A 1 96 ? 26.913 0.415 -22.930 1.00 87.94 96 LEU A O 1
ATOM 707 N N . LEU A 1 97 ? 24.971 0.736 -24.005 1.00 86.19 97 LEU A N 1
ATOM 708 C CA . LEU A 1 97 ? 25.581 1.191 -25.254 1.00 86.19 97 LEU A CA 1
ATOM 709 C C . LEU A 1 97 ? 26.289 2.540 -25.078 1.00 86.19 97 LEU A C 1
ATOM 711 O O . LEU A 1 97 ? 27.388 2.710 -25.598 1.00 86.19 97 LEU A O 1
ATOM 715 N N . ALA A 1 98 ? 25.710 3.471 -24.313 1.00 83.50 98 ALA A N 1
ATOM 716 C CA . ALA A 1 98 ? 26.356 4.744 -23.996 1.00 83.50 98 ALA A CA 1
ATOM 717 C C . ALA A 1 98 ? 27.641 4.550 -23.168 1.00 83.50 98 ALA A C 1
ATOM 719 O O . ALA A 1 98 ? 28.643 5.218 -23.419 1.00 83.50 98 ALA A O 1
ATOM 720 N N . ALA A 1 99 ? 27.641 3.601 -22.226 1.00 81.12 99 ALA A N 1
ATOM 721 C CA . ALA A 1 99 ? 28.819 3.247 -21.434 1.00 81.12 99 ALA A CA 1
ATOM 722 C C . ALA A 1 99 ? 29.909 2.528 -22.256 1.00 81.12 99 ALA A C 1
ATOM 724 O O . ALA A 1 99 ? 31.091 2.619 -21.928 1.00 81.12 99 ALA A O 1
ATOM 725 N N . ALA A 1 100 ? 29.536 1.840 -23.340 1.00 72.88 100 ALA A N 1
ATOM 726 C CA . ALA A 1 100 ? 30.449 1.065 -24.182 1.00 72.88 100 ALA A CA 1
ATOM 727 C C . ALA A 1 100 ? 31.336 1.907 -25.131 1.00 72.88 100 ALA A C 1
ATOM 729 O O . ALA A 1 100 ? 32.246 1.348 -25.759 1.00 72.88 100 ALA A O 1
ATOM 730 N N . GLY A 1 101 ? 31.119 3.224 -25.230 1.00 66.81 101 GLY A N 1
ATOM 731 C CA . GLY A 1 101 ? 31.897 4.133 -26.083 1.00 66.81 101 GLY A CA 1
ATOM 732 C C . GLY A 1 101 ? 31.476 4.125 -27.567 1.00 66.81 101 GLY A C 1
ATOM 733 O O . GLY A 1 101 ? 30.408 3.614 -27.900 1.00 66.81 101 GLY A O 1
ATOM 734 N N . PRO A 1 102 ? 32.273 4.722 -28.480 1.00 64.56 102 PRO A N 1
ATOM 735 C CA . PRO A 1 102 ? 31.851 4.965 -29.859 1.00 64.56 102 PRO A CA 1
ATOM 736 C C . PRO A 1 102 ? 31.543 3.676 -30.646 1.00 64.56 102 PRO A C 1
ATOM 738 O O . PRO A 1 102 ? 32.158 2.629 -30.407 1.00 64.56 102 PRO A O 1
ATOM 741 N N . PRO A 1 103 ? 30.607 3.750 -31.611 1.00 58.28 103 PRO A N 1
ATOM 742 C CA . PRO A 1 103 ? 30.172 2.605 -32.402 1.00 58.28 103 PRO A CA 1
ATOM 743 C C . PRO A 1 103 ? 31.330 2.062 -33.252 1.00 58.28 103 PRO A C 1
ATOM 745 O O . PRO A 1 103 ? 31.895 2.771 -34.079 1.00 58.28 103 PRO A O 1
ATOM 748 N N . GLY A 1 104 ? 31.693 0.796 -33.037 1.00 58.69 104 GLY A N 1
ATOM 749 C CA . GLY A 1 104 ? 32.774 0.124 -33.772 1.00 58.69 104 GLY A CA 1
ATOM 750 C C . GLY A 1 104 ? 33.205 -1.219 -33.176 1.00 58.69 104 GLY A C 1
ATOM 751 O O . GLY A 1 104 ? 33.716 -2.076 -33.887 1.00 58.69 104 GLY A O 1
ATOM 752 N N . ALA A 1 105 ? 32.934 -1.452 -31.888 1.00 62.47 105 ALA A N 1
ATOM 753 C CA . ALA A 1 105 ? 33.160 -2.741 -31.238 1.00 62.47 105 ALA A CA 1
ATOM 754 C C . ALA A 1 105 ? 31.884 -3.599 -31.280 1.00 62.47 105 ALA A C 1
ATOM 756 O O . ALA A 1 105 ? 31.095 -3.600 -30.334 1.00 62.47 105 ALA A O 1
ATOM 757 N N . THR A 1 106 ? 31.668 -4.341 -32.370 1.00 64.19 106 THR A N 1
ATOM 758 C CA . THR A 1 106 ? 30.517 -5.253 -32.560 1.00 64.19 106 THR A CA 1
ATOM 759 C C . THR A 1 106 ? 30.307 -6.203 -31.375 1.00 64.19 106 THR A C 1
ATOM 761 O O . THR A 1 106 ? 29.163 -6.472 -31.009 1.00 64.19 106 THR A O 1
ATOM 764 N N . GLY A 1 107 ? 31.393 -6.632 -30.719 1.00 72.00 107 GLY A N 1
ATOM 765 C CA . GLY A 1 107 ? 31.347 -7.443 -29.498 1.00 72.00 107 GLY A CA 1
ATOM 766 C C . GLY A 1 107 ? 30.659 -6.750 -28.314 1.00 72.00 107 GLY A C 1
ATOM 767 O O . GLY A 1 107 ? 29.803 -7.358 -27.680 1.00 72.00 107 GLY A O 1
ATOM 768 N N . ARG A 1 108 ? 30.924 -5.457 -28.073 1.00 77.56 108 ARG A N 1
ATOM 769 C CA . ARG A 1 108 ? 30.318 -4.717 -26.946 1.00 77.56 108 ARG A CA 1
ATOM 770 C C . ARG A 1 108 ? 28.825 -4.468 -27.136 1.00 77.56 108 ARG A C 1
ATOM 772 O O . ARG A 1 108 ? 28.075 -4.440 -26.170 1.00 77.56 108 ARG A O 1
ATOM 779 N N . ALA A 1 109 ? 28.372 -4.295 -28.378 1.00 81.38 109 ALA A N 1
ATOM 780 C CA . ALA A 1 109 ? 26.947 -4.133 -28.662 1.00 81.38 109 ALA A CA 1
ATOM 781 C C . ALA A 1 109 ? 26.169 -5.450 -28.496 1.00 81.38 109 ALA A C 1
ATOM 783 O O . ALA A 1 109 ? 25.004 -5.431 -28.105 1.00 81.38 109 ALA A O 1
ATOM 784 N N . ALA A 1 110 ? 26.781 -6.594 -28.818 1.00 84.69 110 ALA A N 1
ATOM 785 C CA . ALA A 1 110 ? 26.191 -7.904 -28.546 1.00 84.69 110 ALA A CA 1
ATOM 786 C C . ALA A 1 110 ? 26.129 -8.176 -27.035 1.00 84.69 110 ALA A C 1
ATOM 788 O O . ALA A 1 110 ? 25.077 -8.559 -26.528 1.00 84.69 1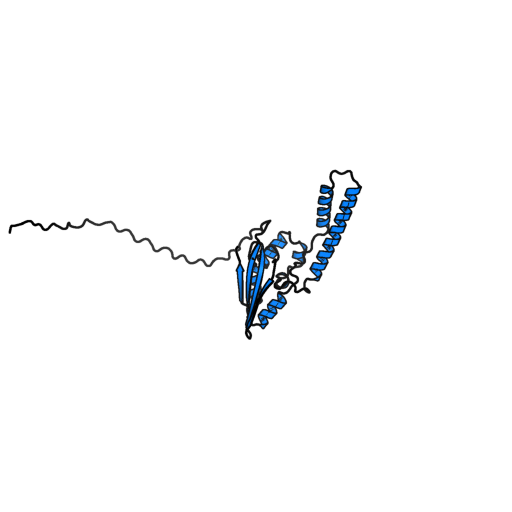10 ALA A O 1
ATOM 789 N N . GLU A 1 111 ? 27.211 -7.878 -26.315 1.00 85.62 111 GLU A N 1
ATOM 790 C CA . GLU A 1 111 ? 27.289 -7.990 -24.857 1.00 85.62 111 GLU A CA 1
ATOM 791 C C . GLU A 1 111 ? 26.259 -7.095 -24.150 1.00 85.62 111 GLU A C 1
ATOM 793 O O . GLU A 1 111 ? 25.515 -7.568 -23.297 1.00 85.62 111 GLU A O 1
ATOM 798 N N . ALA A 1 112 ? 26.111 -5.833 -24.568 1.00 87.62 112 ALA A N 1
ATOM 799 C CA . ALA A 1 112 ? 25.104 -4.922 -24.019 1.00 87.62 112 ALA A CA 1
ATOM 800 C C . ALA A 1 112 ? 23.666 -5.441 -24.197 1.00 87.62 112 ALA A C 1
ATOM 802 O O . ALA A 1 112 ? 22.841 -5.281 -23.299 1.00 87.62 112 ALA A O 1
ATOM 803 N N . ARG A 1 113 ? 23.357 -6.083 -25.334 1.00 87.19 113 ARG A N 1
ATOM 804 C CA . ARG A 1 113 ? 22.044 -6.715 -25.557 1.00 87.19 113 ARG A CA 1
ATOM 805 C C . ARG A 1 113 ? 21.835 -7.926 -24.656 1.00 87.19 113 ARG A C 1
ATOM 807 O O . ARG A 1 113 ? 20.748 -8.061 -24.107 1.00 87.19 113 ARG A O 1
ATOM 814 N N . ALA A 1 114 ? 22.855 -8.767 -24.484 1.00 89.12 114 ALA A N 1
ATOM 815 C CA . ALA A 1 114 ? 22.782 -9.910 -23.576 1.00 89.12 114 ALA A CA 1
ATOM 816 C C . ALA A 1 114 ? 22.532 -9.451 -22.129 1.00 89.12 114 ALA A C 1
ATOM 818 O O . ALA A 1 114 ? 21.581 -9.904 -21.502 1.00 89.12 114 ALA A O 1
ATOM 819 N N . ILE A 1 115 ? 23.290 -8.457 -21.651 1.00 89.81 115 ILE A N 1
ATOM 820 C CA . ILE A 1 115 ? 23.101 -7.881 -20.312 1.00 89.81 115 ILE A CA 1
ATOM 821 C C . ILE A 1 115 ? 21.700 -7.264 -20.168 1.00 89.81 115 ILE A C 1
ATOM 823 O O . ILE A 1 115 ? 21.044 -7.467 -19.149 1.00 89.81 115 ILE A O 1
ATOM 827 N N . ALA A 1 116 ? 21.206 -6.523 -21.166 1.00 88.38 116 ALA A N 1
ATOM 828 C CA . ALA A 1 116 ? 19.861 -5.942 -21.115 1.00 88.38 116 ALA A CA 1
ATOM 829 C C . ALA A 1 116 ? 18.759 -7.018 -21.038 1.00 88.38 116 ALA A C 1
ATOM 831 O O . ALA A 1 116 ? 17.801 -6.856 -20.278 1.00 88.38 116 ALA A O 1
ATOM 832 N N . ALA A 1 117 ? 18.917 -8.124 -21.771 1.00 86.94 117 ALA A N 1
ATOM 833 C CA . ALA A 1 117 ? 18.002 -9.259 -21.725 1.00 86.94 117 ALA A CA 1
ATOM 834 C C . ALA A 1 117 ? 18.027 -9.967 -20.356 1.00 86.94 117 ALA A C 1
ATOM 836 O O . ALA A 1 117 ? 16.963 -10.249 -19.801 1.00 86.94 117 ALA A O 1
ATOM 837 N N . ASP A 1 118 ? 19.211 -10.179 -19.772 1.00 90.25 118 ASP A N 1
ATOM 838 C CA . ASP A 1 118 ? 19.359 -10.764 -18.432 1.00 90.25 118 ASP A CA 1
ATOM 839 C C . ASP A 1 118 ? 18.722 -9.874 -17.354 1.00 90.25 118 ASP A C 1
ATOM 841 O O . ASP A 1 118 ? 17.989 -10.358 -16.487 1.00 90.25 118 ASP A O 1
ATOM 845 N N . LEU A 1 119 ? 18.926 -8.553 -17.440 1.00 89.38 119 LEU A N 1
ATOM 846 C CA . LEU A 1 119 ? 18.283 -7.582 -16.550 1.00 89.38 119 LEU A CA 1
ATOM 847 C C . LEU A 1 119 ? 16.757 -7.627 -16.671 1.00 89.38 119 LEU A C 1
ATOM 849 O O . LEU A 1 119 ? 16.063 -7.601 -15.655 1.00 89.38 119 LEU A O 1
ATOM 853 N N . ARG A 1 120 ? 16.222 -7.743 -17.892 1.00 86.06 120 ARG A N 1
ATOM 854 C CA . ARG A 1 120 ? 14.780 -7.910 -18.115 1.00 86.06 120 ARG A CA 1
ATOM 855 C C . ARG A 1 120 ? 14.257 -9.202 -17.504 1.00 86.06 120 ARG A C 1
ATOM 857 O O . ARG A 1 120 ? 13.226 -9.166 -16.835 1.00 86.06 120 ARG A O 1
ATOM 864 N N . ALA A 1 121 ? 14.945 -10.322 -17.697 1.00 87.44 121 ALA A N 1
ATOM 865 C CA . ALA A 1 121 ? 14.540 -11.597 -17.115 1.00 87.44 121 ALA A CA 1
ATOM 866 C C . ALA A 1 121 ? 14.518 -11.534 -15.577 1.00 87.44 121 ALA A C 1
ATOM 868 O O . ALA A 1 121 ? 13.534 -11.941 -14.957 1.00 87.44 121 ALA A O 1
ATOM 869 N N . ALA A 1 122 ? 15.559 -10.958 -14.966 1.00 87.25 122 ALA A N 1
ATOM 870 C CA . ALA A 1 122 ? 15.633 -10.767 -13.519 1.00 87.25 122 ALA A CA 1
ATOM 871 C C . ALA A 1 122 ? 14.517 -9.847 -12.997 1.00 87.25 122 ALA A C 1
ATOM 873 O O . ALA A 1 122 ? 13.856 -10.171 -12.010 1.00 87.25 122 ALA A O 1
ATOM 874 N N . TRP A 1 123 ? 14.259 -8.734 -13.687 1.00 84.25 123 TRP A N 1
ATOM 875 C CA . TRP A 1 123 ? 13.186 -7.799 -13.347 1.00 84.25 123 TRP A CA 1
ATOM 876 C C . TRP A 1 123 ? 11.802 -8.453 -13.407 1.00 84.25 123 TRP A C 1
ATOM 878 O O . TRP A 1 123 ? 11.011 -8.325 -12.476 1.00 84.25 123 TRP A O 1
ATOM 888 N N . LEU A 1 124 ? 11.516 -9.206 -14.472 1.00 84.25 124 LEU A N 1
ATOM 889 C CA . LEU A 1 124 ? 10.263 -9.949 -14.621 1.00 84.25 124 LEU A CA 1
ATOM 890 C C . LEU A 1 124 ? 10.063 -10.986 -13.510 1.00 84.25 124 LEU A C 1
ATOM 892 O O . LEU A 1 124 ? 8.947 -11.153 -13.013 1.00 84.25 124 LEU A O 1
ATOM 896 N N . ALA A 1 125 ? 11.135 -11.670 -13.108 1.00 86.06 125 ALA A N 1
ATOM 897 C CA . ALA A 1 125 ? 11.089 -12.631 -12.014 1.00 86.06 125 ALA A CA 1
ATOM 898 C C . ALA A 1 125 ? 10.779 -11.952 -10.668 1.00 86.06 125 ALA A C 1
ATOM 900 O O . ALA A 1 125 ? 9.914 -12.433 -9.934 1.00 86.06 125 ALA A O 1
ATOM 901 N N . ASP A 1 126 ? 11.421 -10.817 -10.366 1.00 83.81 126 ASP A N 1
ATOM 902 C CA . ASP A 1 126 ? 11.154 -10.036 -9.149 1.00 83.81 126 ASP A CA 1
ATOM 903 C C . ASP A 1 126 ? 9.701 -9.536 -9.107 1.00 83.81 126 ASP A C 1
ATOM 905 O O . ASP A 1 126 ? 8.989 -9.710 -8.117 1.00 83.81 126 ASP A O 1
ATOM 909 N N . GLN A 1 127 ? 9.208 -9.034 -10.237 1.00 82.06 127 GLN A N 1
ATOM 910 C CA . GLN A 1 127 ? 7.828 -8.593 -10.419 1.00 82.06 127 GLN A CA 1
ATOM 911 C C . GLN A 1 127 ? 6.811 -9.719 -10.185 1.00 82.06 127 GLN A C 1
ATOM 913 O O . GLN A 1 127 ? 5.818 -9.539 -9.470 1.00 82.06 127 GLN A O 1
ATOM 918 N N . ALA A 1 128 ? 7.057 -10.901 -10.756 1.00 84.50 128 ALA A N 1
ATOM 919 C CA . ALA A 1 128 ? 6.215 -12.075 -10.551 1.00 84.50 128 ALA A CA 1
ATOM 920 C C . ALA A 1 128 ? 6.227 -12.529 -9.082 1.00 84.50 128 ALA A C 1
ATOM 922 O O . ALA A 1 128 ? 5.175 -12.856 -8.526 1.00 84.50 128 ALA A O 1
ATOM 923 N N . ALA A 1 129 ? 7.392 -12.496 -8.429 1.00 84.38 129 ALA A N 1
ATOM 924 C CA . ALA A 1 129 ? 7.524 -12.819 -7.014 1.00 84.38 129 ALA A CA 1
ATOM 925 C C . ALA A 1 129 ? 6.774 -11.812 -6.125 1.00 84.38 129 ALA A C 1
ATOM 927 O O . ALA A 1 129 ? 6.041 -12.219 -5.219 1.00 84.38 129 ALA A O 1
ATOM 928 N N . ALA A 1 130 ? 6.888 -10.510 -6.401 1.00 82.75 130 ALA A N 1
ATOM 929 C CA . ALA A 1 130 ? 6.157 -9.464 -5.691 1.00 82.75 130 ALA A CA 1
ATOM 930 C C . ALA A 1 130 ? 4.638 -9.646 -5.834 1.00 82.75 130 ALA A C 1
ATOM 932 O O . ALA A 1 130 ? 3.918 -9.639 -4.833 1.00 82.75 130 ALA A O 1
ATOM 933 N N . ALA A 1 131 ? 4.150 -9.900 -7.052 1.00 84.75 131 ALA A N 1
ATOM 934 C CA . ALA A 1 131 ? 2.737 -10.168 -7.307 1.00 84.75 131 ALA A CA 1
ATOM 935 C C . ALA A 1 131 ? 2.237 -11.429 -6.579 1.00 84.75 131 ALA A C 1
ATOM 937 O O . ALA A 1 131 ? 1.162 -11.403 -5.981 1.00 84.75 131 ALA A O 1
ATOM 938 N N . ALA A 1 132 ? 3.024 -12.510 -6.558 1.00 85.62 132 ALA A N 1
ATOM 939 C CA . ALA A 1 132 ? 2.663 -13.757 -5.880 1.00 85.62 132 ALA A CA 1
ATOM 940 C C . ALA A 1 132 ? 2.551 -13.616 -4.350 1.00 85.62 132 ALA A C 1
ATOM 942 O O . ALA A 1 132 ? 1.835 -14.387 -3.703 1.00 85.62 132 ALA A O 1
ATOM 943 N N . ARG A 1 133 ? 3.243 -12.634 -3.757 1.00 85.19 133 ARG A N 1
ATOM 944 C CA . ARG A 1 133 ? 3.158 -12.335 -2.320 1.00 85.19 133 ARG A CA 1
ATOM 945 C C . ARG A 1 133 ? 1.874 -11.605 -1.948 1.00 85.19 133 ARG A C 1
ATOM 947 O O . ARG A 1 133 ? 1.392 -11.782 -0.828 1.00 85.19 133 ARG A O 1
ATOM 954 N N . VAL A 1 134 ? 1.309 -10.798 -2.844 1.00 85.19 134 VAL A N 1
ATOM 955 C CA . VAL A 1 134 ? 0.098 -10.020 -2.554 1.00 85.19 134 VAL A CA 1
ATOM 956 C C . VAL A 1 134 ? -1.076 -10.960 -2.264 1.00 85.19 134 VAL A C 1
ATOM 958 O O . VAL A 1 134 ? -1.350 -11.904 -2.998 1.00 85.19 134 VAL A O 1
ATOM 961 N N . GLY A 1 135 ? -1.744 -10.736 -1.129 1.00 79.56 135 GLY A N 1
ATOM 962 C CA . GLY A 1 135 ? -2.836 -11.583 -0.634 1.00 79.56 135 GLY A CA 1
ATOM 963 C C . GLY A 1 135 ? -2.401 -12.832 0.147 1.00 79.56 135 GLY A C 1
ATOM 964 O O . GLY A 1 135 ? -3.240 -13.427 0.823 1.00 79.56 135 GLY A O 1
ATOM 965 N N . ARG A 1 136 ? -1.112 -13.206 0.116 1.00 83.00 136 ARG A N 1
ATOM 966 C CA . ARG A 1 136 ? -0.559 -14.358 0.858 1.00 83.00 136 ARG A CA 1
ATOM 967 C C . ARG A 1 136 ? 0.360 -13.938 1.999 1.00 83.00 136 ARG A C 1
ATOM 969 O O . ARG A 1 136 ? 0.204 -14.414 3.119 1.00 83.00 136 ARG A O 1
ATOM 976 N N . ALA A 1 137 ? 1.308 -13.053 1.709 1.00 87.50 137 ALA A N 1
ATOM 977 C CA . ALA A 1 137 ? 2.269 -12.552 2.678 1.00 87.50 137 ALA A CA 1
ATOM 978 C C . ALA A 1 137 ? 1.597 -11.599 3.673 1.00 87.50 137 ALA A C 1
ATOM 980 O O . ALA A 1 137 ? 0.694 -10.837 3.319 1.00 87.50 137 ALA A O 1
ATOM 981 N N . ARG A 1 138 ? 2.062 -11.648 4.923 1.00 89.69 138 ARG A N 1
ATOM 982 C CA . ARG A 1 138 ? 1.566 -10.840 6.050 1.00 89.69 138 ARG A CA 1
ATOM 983 C C . ARG A 1 138 ? 2.710 -10.121 6.779 1.00 89.69 138 ARG A C 1
ATOM 985 O O . ARG A 1 138 ? 2.568 -9.744 7.937 1.00 89.69 138 ARG A O 1
ATOM 992 N N . ASP A 1 139 ? 3.843 -9.943 6.098 1.00 90.00 139 ASP A N 1
ATOM 993 C CA . ASP A 1 139 ? 5.093 -9.411 6.665 1.00 90.00 139 ASP A CA 1
ATOM 994 C C . ASP A 1 139 ? 5.004 -7.915 6.996 1.00 90.00 139 ASP A C 1
ATOM 996 O O . ASP A 1 139 ? 5.727 -7.407 7.855 1.00 90.00 139 ASP A O 1
ATOM 1000 N N . CYS A 1 140 ? 4.123 -7.189 6.303 1.00 94.69 140 CYS A N 1
ATOM 1001 C CA . CYS A 1 140 ? 3.840 -5.794 6.585 1.00 94.69 140 CYS A CA 1
ATOM 1002 C C . CYS A 1 140 ? 2.624 -5.696 7.513 1.00 94.69 140 CYS A C 1
ATOM 1004 O O . CYS A 1 140 ? 1.524 -6.061 7.096 1.00 94.69 140 CYS A O 1
ATOM 1006 N N . PRO A 1 141 ? 2.774 -5.171 8.743 1.00 96.19 141 PRO A N 1
ATOM 1007 C CA . PRO A 1 141 ? 1.693 -5.168 9.728 1.00 96.19 141 PRO A CA 1
ATOM 1008 C C . PRO A 1 141 ? 0.606 -4.116 9.446 1.00 96.19 141 PRO A C 1
ATOM 1010 O O . PRO A 1 141 ? -0.450 -4.153 10.075 1.00 96.19 141 PRO A O 1
ATOM 1013 N N . PHE A 1 142 ? 0.866 -3.165 8.540 1.00 96.75 142 PHE A N 1
ATOM 1014 C CA . PHE A 1 142 ? -0.096 -2.150 8.109 1.00 96.75 142 PHE A CA 1
ATOM 1015 C C . PHE A 1 142 ? 0.139 -1.761 6.641 1.00 96.75 142 PHE A C 1
ATOM 1017 O O . PHE A 1 142 ? 0.847 -0.806 6.322 1.00 96.75 142 PHE A O 1
ATOM 1024 N N . ASP A 1 143 ? -0.440 -2.542 5.737 1.00 96.06 143 ASP A N 1
ATOM 1025 C CA . ASP A 1 143 ? -0.327 -2.394 4.293 1.00 96.06 143 ASP A CA 1
ATOM 1026 C C . ASP A 1 143 ? -1.553 -1.664 3.719 1.00 96.06 143 ASP A C 1
ATOM 1028 O O . ASP A 1 143 ? -2.684 -2.158 3.762 1.00 96.06 143 ASP A O 1
ATOM 1032 N N . LEU A 1 144 ? -1.331 -0.475 3.147 1.00 96.00 144 LEU A N 1
ATOM 1033 C CA . LEU A 1 144 ? -2.403 0.286 2.503 1.00 96.00 144 LEU A CA 1
ATOM 1034 C C . LEU A 1 144 ? -2.972 -0.431 1.281 1.00 96.00 144 LEU A C 1
ATOM 1036 O O . LEU A 1 144 ? -4.161 -0.282 1.026 1.00 96.00 144 LEU A O 1
ATOM 1040 N N . HIS A 1 145 ? -2.182 -1.229 0.559 1.00 95.81 145 HIS A N 1
ATOM 1041 C CA . HIS A 1 145 ? -2.688 -1.995 -0.575 1.00 95.81 145 HIS A CA 1
ATOM 1042 C C . HIS A 1 145 ? -3.591 -3.151 -0.119 1.00 95.81 145 HIS A C 1
ATOM 1044 O O . HIS A 1 145 ? -4.571 -3.460 -0.789 1.00 95.81 145 HIS A O 1
ATOM 1050 N N . ALA A 1 146 ? -3.330 -3.747 1.048 1.00 95.44 146 ALA A N 1
ATOM 1051 C CA . ALA A 1 146 ? -4.226 -4.753 1.623 1.00 95.44 146 ALA A CA 1
ATOM 1052 C C . ALA A 1 146 ? -5.574 -4.145 2.062 1.00 95.44 146 ALA A C 1
ATOM 1054 O O . ALA A 1 146 ? -6.630 -4.752 1.880 1.00 95.44 146 ALA A O 1
ATOM 1055 N N . LEU A 1 147 ? -5.552 -2.920 2.600 1.00 95.94 147 LEU A N 1
ATOM 1056 C CA . LEU A 1 147 ? -6.747 -2.227 3.094 1.00 95.94 147 LEU A CA 1
ATOM 1057 C C . LEU A 1 147 ? -7.562 -1.528 1.995 1.00 95.94 147 LEU A C 1
ATOM 1059 O O . LEU A 1 147 ? -8.797 -1.542 2.024 1.00 95.94 147 LEU A O 1
ATOM 1063 N N . LEU A 1 148 ? -6.860 -0.870 1.075 1.00 96.00 148 LEU A N 1
ATOM 1064 C CA . LEU A 1 148 ? -7.357 0.009 0.017 1.00 96.00 148 LEU A CA 1
ATOM 1065 C C . LEU A 1 148 ? -6.583 -0.312 -1.276 1.00 96.00 148 LEU A C 1
ATOM 1067 O O . LEU A 1 148 ? -5.676 0.441 -1.653 1.00 96.00 148 LEU A O 1
ATOM 1071 N N . PRO A 1 149 ? -6.901 -1.442 -1.932 1.00 95.31 149 PRO A N 1
ATOM 1072 C CA . PRO A 1 149 ? -6.114 -1.957 -3.043 1.00 95.31 149 PRO A CA 1
ATOM 1073 C C . PRO A 1 149 ? -6.073 -0.988 -4.219 1.00 95.31 149 PRO A C 1
ATOM 1075 O O . PRO A 1 149 ? -7.077 -0.378 -4.590 1.00 95.31 149 PRO A O 1
ATOM 1078 N N . VAL A 1 150 ? -4.889 -0.893 -4.822 1.00 95.50 150 VAL A N 1
ATOM 1079 C CA . VAL A 1 150 ? -4.674 -0.161 -6.072 1.00 95.50 150 VAL A CA 1
ATOM 1080 C C . VAL A 1 150 ? -5.352 -0.949 -7.202 1.00 95.50 150 VAL A C 1
ATOM 1082 O O . VAL A 1 150 ? -5.036 -2.129 -7.372 1.00 95.50 150 VAL A O 1
ATOM 1085 N N . PRO A 1 151 ? -6.275 -0.347 -7.972 1.00 94.69 151 PRO A N 1
ATOM 1086 C CA . PRO A 1 151 ? -6.967 -1.027 -9.058 1.00 94.69 151 PRO A CA 1
ATOM 1087 C C . PRO A 1 151 ? -6.009 -1.494 -10.153 1.00 94.69 151 PRO A C 1
ATOM 1089 O O . PRO A 1 151 ? -5.034 -0.813 -10.461 1.00 94.69 151 PRO A O 1
ATOM 1092 N N . ALA A 1 152 ? -6.344 -2.598 -10.824 1.00 91.81 152 ALA A N 1
ATOM 1093 C CA . ALA A 1 152 ? -5.528 -3.161 -11.904 1.00 91.81 152 ALA A CA 1
ATOM 1094 C C . ALA A 1 152 ? -5.220 -2.152 -13.028 1.00 91.81 152 ALA A C 1
ATOM 1096 O O . ALA A 1 152 ? -4.101 -2.124 -13.532 1.00 91.81 152 ALA A O 1
ATOM 1097 N N . ALA A 1 153 ? -6.183 -1.290 -13.374 1.00 92.75 153 ALA A N 1
ATOM 1098 C CA . ALA A 1 153 ? -5.992 -0.236 -14.372 1.00 92.75 153 ALA A CA 1
ATOM 1099 C C . ALA A 1 153 ? -4.937 0.799 -13.951 1.00 92.75 153 ALA A C 1
ATOM 1101 O O . ALA A 1 153 ? -4.219 1.312 -14.797 1.00 92.75 153 ALA A O 1
ATOM 1102 N N . VAL A 1 154 ? -4.819 1.079 -12.650 1.00 94.25 154 VAL A N 1
ATOM 1103 C CA . VAL A 1 154 ? -3.811 1.995 -12.100 1.00 94.25 154 VAL A CA 1
ATOM 1104 C C . VAL A 1 154 ? -2.465 1.286 -11.967 1.00 94.25 154 VAL A C 1
ATOM 1106 O O . VAL A 1 154 ? -1.437 1.856 -12.312 1.00 94.25 154 VAL A O 1
ATOM 1109 N N . LEU A 1 155 ? -2.466 0.017 -11.540 1.00 92.25 155 LEU A N 1
ATOM 1110 C CA . LEU A 1 155 ? -1.259 -0.812 -11.495 1.00 92.25 155 LEU A CA 1
ATOM 1111 C C . LEU A 1 155 ? -0.590 -0.932 -12.871 1.00 92.25 155 LEU A C 1
ATOM 1113 O O . LEU A 1 155 ? 0.633 -0.961 -12.928 1.00 92.25 155 LEU A O 1
ATOM 1117 N N . ALA A 1 156 ? -1.379 -0.980 -13.952 1.00 88.88 156 ALA A N 1
ATOM 1118 C CA . ALA A 1 156 ? -0.916 -1.048 -15.341 1.00 88.88 156 ALA A CA 1
ATOM 1119 C C . ALA A 1 156 ? -0.114 0.174 -15.813 1.00 88.88 156 ALA A C 1
ATOM 1121 O O . ALA A 1 156 ? 0.649 0.055 -16.764 1.00 88.88 156 ALA A O 1
ATOM 1122 N N . LEU A 1 157 ? -0.287 1.326 -15.164 1.00 89.50 157 LEU A N 1
ATOM 1123 C CA . LEU A 1 157 ? 0.413 2.561 -15.517 1.00 89.50 157 LEU A CA 1
ATOM 1124 C C . LEU A 1 157 ? 1.844 2.601 -14.953 1.00 89.50 157 LEU A C 1
ATOM 1126 O O . LEU A 1 157 ? 2.694 3.330 -15.454 1.00 89.50 157 LEU A O 1
ATOM 1130 N N . GLY A 1 158 ? 2.117 1.817 -13.908 1.00 88.12 158 GLY A N 1
ATOM 1131 C CA . GLY A 1 158 ? 3.375 1.860 -13.170 1.00 88.12 158 GLY A CA 1
ATOM 1132 C C . GLY A 1 158 ? 3.448 2.998 -12.134 1.00 88.12 158 GLY A C 1
ATOM 1133 O O . GLY A 1 158 ? 2.585 3.876 -12.087 1.00 88.12 158 GLY A O 1
ATOM 1134 N N . PRO A 1 159 ? 4.475 2.986 -11.265 1.00 86.31 159 PRO A N 1
ATOM 1135 C CA . PRO A 1 159 ? 4.574 3.882 -10.109 1.00 86.31 159 PRO A CA 1
ATOM 1136 C C . PRO A 1 159 ? 4.881 5.343 -10.468 1.00 86.31 159 PRO A C 1
ATOM 1138 O O . PRO A 1 159 ? 4.506 6.245 -9.720 1.00 86.31 159 PRO A O 1
ATOM 1141 N N . ASP A 1 160 ? 5.558 5.585 -11.593 1.00 84.38 160 ASP A N 1
ATOM 1142 C CA . ASP A 1 160 ? 6.017 6.923 -11.989 1.00 84.38 160 ASP A CA 1
ATOM 1143 C C . ASP A 1 160 ? 4.982 7.690 -12.831 1.00 84.38 160 ASP A C 1
ATOM 1145 O O . ASP A 1 160 ? 5.092 8.911 -13.017 1.00 84.38 160 ASP A O 1
ATOM 1149 N N . ASP A 1 161 ? 3.941 7.004 -13.309 1.00 87.81 161 ASP A N 1
ATOM 1150 C CA . ASP A 1 161 ? 2.896 7.612 -14.124 1.00 87.81 161 ASP A CA 1
ATOM 1151 C C . ASP A 1 161 ? 2.135 8.694 -13.324 1.00 87.81 161 ASP A C 1
ATOM 1153 O O . ASP A 1 161 ? 1.738 8.474 -12.172 1.00 87.81 161 ASP A O 1
ATOM 1157 N N . PRO A 1 162 ? 1.926 9.901 -13.885 1.00 89.38 162 PRO A N 1
ATOM 1158 C CA . PRO A 1 162 ? 1.218 10.977 -13.194 1.00 89.38 162 PRO A CA 1
ATOM 1159 C C . PRO A 1 162 ? -0.209 10.616 -12.759 1.00 89.38 162 PRO A C 1
ATOM 1161 O O . PRO A 1 162 ? -0.654 11.058 -11.699 1.00 89.38 162 PRO A O 1
ATOM 1164 N N . ALA A 1 163 ? -0.940 9.823 -13.545 1.00 90.69 163 ALA A N 1
ATOM 1165 C CA . ALA A 1 163 ? -2.283 9.376 -13.199 1.00 90.69 163 ALA A CA 1
ATOM 1166 C C . ALA A 1 163 ? -2.258 8.317 -12.089 1.00 90.69 163 ALA A C 1
ATOM 1168 O O . ALA A 1 163 ? -3.124 8.359 -11.211 1.00 90.69 163 ALA A O 1
ATOM 1169 N N . ALA A 1 164 ? -1.245 7.443 -12.053 1.00 92.12 164 ALA A N 1
ATOM 1170 C CA . ALA A 1 164 ? -1.035 6.548 -10.916 1.00 92.12 164 ALA A CA 1
ATOM 1171 C C . ALA A 1 164 ? -0.745 7.328 -9.629 1.00 92.12 164 ALA A C 1
ATOM 1173 O O . ALA A 1 164 ? -1.427 7.134 -8.621 1.00 92.12 164 ALA A O 1
ATOM 1174 N N . ARG A 1 165 ? 0.187 8.286 -9.678 1.00 90.62 165 ARG A N 1
ATOM 1175 C CA . ARG A 1 165 ? 0.512 9.150 -8.530 1.00 90.62 165 ARG A CA 1
ATOM 1176 C C . ARG A 1 165 ? -0.686 9.962 -8.050 1.00 90.62 165 ARG A C 1
ATOM 1178 O O . ARG A 1 165 ? -0.904 10.069 -6.844 1.00 90.62 165 ARG A O 1
ATOM 1185 N N . ARG A 1 166 ? -1.499 10.483 -8.973 1.00 92.00 166 ARG A N 1
ATOM 1186 C CA . ARG A 1 166 ? -2.751 11.178 -8.643 1.00 92.00 166 ARG A CA 1
ATOM 1187 C C . ARG A 1 166 ? -3.742 10.254 -7.938 1.00 92.00 166 ARG A C 1
ATOM 1189 O O . ARG A 1 166 ? -4.300 10.648 -6.920 1.00 92.00 166 ARG A O 1
ATOM 1196 N N . TRP A 1 167 ? -3.920 9.023 -8.417 1.00 95.25 167 TRP A N 1
ATOM 1197 C CA . TRP A 1 167 ? -4.806 8.061 -7.758 1.00 95.25 167 TRP A CA 1
ATOM 1198 C C . TRP A 1 167 ? -4.354 7.751 -6.323 1.00 95.25 167 TRP A C 1
ATOM 1200 O O . TRP A 1 167 ? -5.182 7.733 -5.407 1.00 95.25 167 TRP A O 1
ATOM 1210 N N . LEU A 1 168 ? -3.046 7.542 -6.109 1.00 94.50 168 LEU A N 1
ATOM 1211 C CA . LEU A 1 168 ? -2.487 7.301 -4.772 1.00 94.50 168 LEU A CA 1
ATOM 1212 C C . LEU A 1 168 ? -2.709 8.514 -3.870 1.00 94.50 168 LEU A C 1
ATOM 1214 O O . LEU A 1 168 ? -3.132 8.373 -2.726 1.00 94.50 168 LEU A O 1
ATOM 1218 N N . TRP A 1 169 ? -2.504 9.715 -4.399 1.00 92.00 169 TRP A N 1
ATOM 1219 C CA . TRP A 1 169 ? -2.778 10.946 -3.676 1.00 92.00 169 TRP A CA 1
ATOM 1220 C C . TRP A 1 169 ? -4.253 11.066 -3.258 1.00 92.00 169 TRP A C 1
ATOM 1222 O O . TRP A 1 169 ? -4.552 11.279 -2.086 1.00 92.00 169 TRP A O 1
ATOM 1232 N N . GLU A 1 1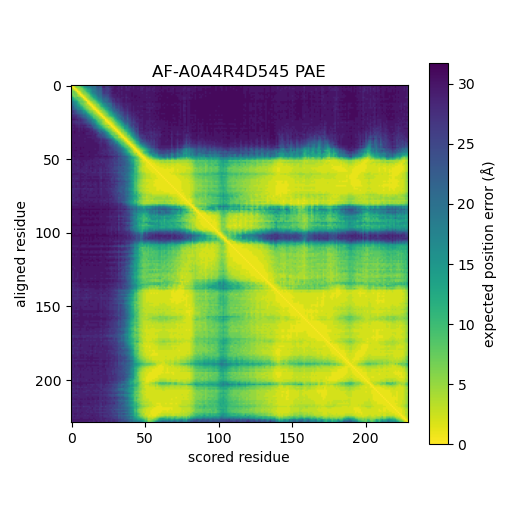70 ? -5.191 10.861 -4.177 1.00 93.50 170 GLU A N 1
ATOM 1233 C CA . GLU A 1 170 ? -6.632 10.981 -3.912 1.00 93.50 170 GLU A CA 1
ATOM 1234 C C . GLU A 1 170 ? -7.172 9.871 -2.993 1.00 93.50 170 GLU A C 1
ATOM 1236 O O . GLU A 1 170 ? -8.110 10.082 -2.215 1.00 93.50 170 GLU A O 1
ATOM 1241 N N . THR A 1 171 ? -6.594 8.671 -3.070 1.00 95.00 171 THR A N 1
ATOM 1242 C CA . THR A 1 171 ? -7.081 7.508 -2.316 1.00 95.00 171 THR A CA 1
ATOM 1243 C C . THR A 1 171 ? -6.366 7.345 -0.984 1.00 95.00 171 THR A C 1
ATOM 1245 O O . THR A 1 171 ? -7.017 7.095 0.034 1.00 95.00 171 THR A O 1
ATOM 1248 N N . TRP A 1 172 ? -5.043 7.485 -0.973 1.00 95.12 172 TRP A N 1
ATOM 1249 C CA . TRP A 1 172 ? -4.208 7.285 0.208 1.00 95.12 172 TRP A CA 1
ATOM 1250 C C . TRP A 1 172 ? -3.794 8.589 0.881 1.00 95.12 172 TRP A C 1
ATOM 1252 O O . TRP A 1 172 ? -3.660 8.609 2.102 1.00 95.12 172 TRP A O 1
ATOM 1262 N N . GLY A 1 173 ? -3.667 9.690 0.139 1.00 93.25 173 GLY A N 1
ATOM 1263 C CA . GLY A 1 173 ? -3.171 10.969 0.663 1.00 93.25 173 GLY A CA 1
ATOM 1264 C C . GLY A 1 173 ? -1.648 11.075 0.644 1.00 93.25 173 GLY A C 1
ATOM 1265 O O . GLY A 1 173 ? -1.092 11.954 1.285 1.00 93.25 173 GLY A O 1
ATOM 1266 N N . THR A 1 174 ? -0.969 10.158 -0.047 1.00 92.12 174 THR A N 1
ATOM 1267 C CA . THR A 1 174 ? 0.480 10.180 -0.261 1.00 92.12 174 THR A CA 1
ATOM 1268 C C . THR A 1 174 ? 0.773 9.635 -1.664 1.00 92.12 174 THR A C 1
ATOM 1270 O O . THR A 1 174 ? 0.095 8.701 -2.099 1.00 92.12 174 THR A O 1
ATOM 1273 N N . PRO A 1 175 ? 1.732 10.216 -2.405 1.00 89.44 175 PRO A N 1
ATOM 1274 C CA . PRO A 1 175 ? 2.019 9.823 -3.785 1.00 89.44 175 PRO A CA 1
ATOM 1275 C C . PRO A 1 175 ? 2.855 8.538 -3.892 1.00 89.44 175 PRO A C 1
ATOM 1277 O O . PRO A 1 175 ? 3.079 8.058 -4.999 1.00 89.44 175 PRO A O 1
ATOM 1280 N N . TRP A 1 176 ? 3.309 7.978 -2.765 1.00 90.19 176 TRP A N 1
ATOM 1281 C CA . TRP A 1 176 ? 4.100 6.749 -2.706 1.00 90.19 176 TRP A CA 1
ATOM 1282 C C . TRP A 1 176 ? 3.573 5.789 -1.631 1.00 90.19 176 TRP A C 1
ATOM 1284 O O . TRP A 1 176 ? 2.994 6.234 -0.638 1.00 90.19 176 TRP A O 1
ATOM 1294 N N . PRO A 1 177 ? 3.806 4.470 -1.768 1.00 92.31 177 PRO A N 1
ATOM 1295 C CA . PRO A 1 177 ? 3.502 3.508 -0.711 1.00 92.31 177 PRO A CA 1
ATOM 1296 C C . PRO A 1 177 ? 4.242 3.822 0.597 1.00 92.31 177 PRO A C 1
ATOM 1298 O O . PRO A 1 177 ? 5.357 4.355 0.587 1.00 92.31 177 PRO A O 1
ATOM 1301 N N . LEU A 1 178 ? 3.641 3.439 1.727 1.00 94.69 178 LEU A N 1
ATOM 1302 C CA . LEU A 1 178 ? 4.265 3.598 3.042 1.00 94.69 178 LEU A CA 1
ATOM 1303 C C . LEU A 1 178 ? 5.562 2.791 3.134 1.00 94.69 178 LEU A C 1
ATOM 1305 O O . LEU A 1 178 ? 5.652 1.663 2.651 1.00 94.69 178 LEU A O 1
ATOM 1309 N N . ARG A 1 179 ? 6.559 3.351 3.818 1.00 93.81 179 ARG A N 1
ATOM 1310 C CA . ARG A 1 179 ? 7.859 2.709 4.040 1.00 93.81 179 ARG A CA 1
ATOM 1311 C C . ARG A 1 179 ? 8.095 2.435 5.516 1.00 93.81 179 ARG A C 1
ATOM 1313 O O . ARG A 1 179 ? 7.537 3.100 6.386 1.00 93.81 179 ARG A O 1
ATOM 1320 N N . ARG A 1 180 ? 8.974 1.463 5.791 1.00 93.81 180 ARG A N 1
ATOM 1321 C CA . ARG A 1 180 ? 9.419 1.080 7.147 1.00 93.81 180 ARG A CA 1
ATOM 1322 C C . ARG A 1 180 ? 8.250 0.875 8.119 1.00 93.81 180 ARG A C 1
ATOM 1324 O O . ARG A 1 180 ? 8.314 1.295 9.269 1.00 93.81 180 ARG A O 1
ATOM 1331 N N . VAL A 1 181 ? 7.185 0.238 7.642 1.00 96.94 181 VAL A N 1
ATOM 1332 C CA . VAL A 1 181 ? 5.991 -0.026 8.445 1.00 96.94 181 VAL A CA 1
ATOM 1333 C C . VAL A 1 181 ? 6.315 -1.055 9.524 1.00 96.94 181 VAL A C 1
ATOM 1335 O O . VAL A 1 181 ? 6.807 -2.144 9.220 1.00 96.94 181 VAL A O 1
ATOM 1338 N N . ARG A 1 182 ? 6.048 -0.718 10.784 1.00 96.88 182 ARG A N 1
ATOM 1339 C CA . ARG A 1 182 ? 6.295 -1.566 11.955 1.00 96.88 182 ARG A CA 1
ATOM 1340 C C . ARG A 1 182 ? 5.155 -1.431 12.958 1.00 96.88 182 ARG A C 1
ATOM 1342 O O . ARG A 1 182 ? 4.580 -0.356 13.108 1.00 96.88 182 ARG A O 1
ATOM 1349 N N . LEU A 1 183 ? 4.860 -2.513 13.670 1.00 97.19 183 LEU A N 1
ATOM 1350 C CA . LEU A 1 183 ? 4.045 -2.467 14.880 1.00 97.19 183 LEU A CA 1
ATOM 1351 C C . LEU A 1 183 ? 4.966 -2.095 16.049 1.00 97.19 183 LEU A C 1
ATOM 1353 O O . LEU A 1 183 ? 5.972 -2.762 16.269 1.00 97.19 183 LEU A O 1
ATOM 1357 N N . LEU A 1 184 ? 4.657 -1.002 16.740 1.00 96.88 184 LEU A N 1
ATOM 1358 C CA . LEU A 1 184 ? 5.455 -0.459 17.843 1.00 96.88 184 LEU A CA 1
ATOM 1359 C C . LEU A 1 184 ? 4.921 -0.901 19.203 1.00 96.88 184 LEU A C 1
ATOM 1361 O O . LEU A 1 184 ? 5.699 -1.223 20.091 1.00 96.88 184 LEU A O 1
ATOM 1365 N N . GLU A 1 18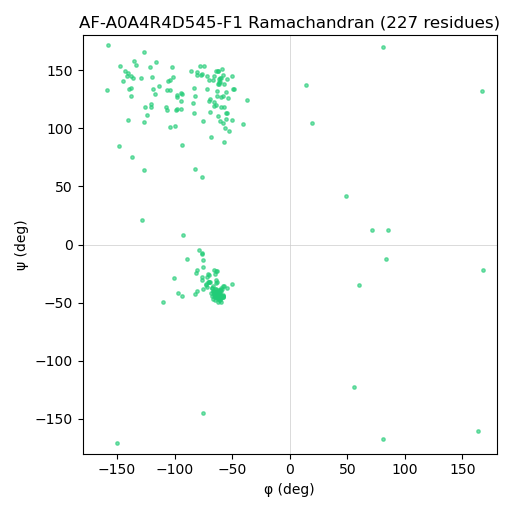5 ? 3.598 -0.896 19.369 1.00 97.06 185 GLU A N 1
ATOM 1366 C CA . GLU A 1 185 ? 2.948 -1.312 20.610 1.00 97.06 185 GLU A CA 1
ATOM 1367 C C . GLU A 1 185 ? 1.666 -2.084 20.308 1.00 97.06 185 GLU A C 1
ATOM 1369 O O . GLU A 1 185 ? 0.929 -1.748 19.379 1.00 97.06 185 GLU A O 1
ATOM 1374 N N . GLN A 1 186 ? 1.380 -3.077 21.146 1.00 96.56 186 GLN A N 1
ATOM 1375 C CA . GLN A 1 186 ? 0.115 -3.797 21.182 1.00 96.56 186 GLN A CA 1
ATOM 1376 C C . GLN A 1 186 ? -0.279 -4.006 22.643 1.00 96.56 186 GLN A C 1
ATOM 1378 O O . GLN A 1 186 ? 0.524 -4.480 23.445 1.00 96.56 186 GLN A O 1
ATOM 1383 N N . ARG A 1 187 ? -1.505 -3.618 22.996 1.00 96.19 187 ARG A N 1
ATOM 1384 C CA . ARG A 1 187 ? -2.079 -3.803 24.333 1.00 96.19 187 ARG A CA 1
ATOM 1385 C C . ARG A 1 187 ? -3.509 -4.296 24.206 1.00 96.19 187 ARG A C 1
ATOM 1387 O O . ARG A 1 187 ? -4.235 -3.841 23.325 1.00 96.19 187 ARG A O 1
ATOM 1394 N N . GLN A 1 188 ? -3.910 -5.178 25.106 1.00 94.88 188 GLN A N 1
ATOM 1395 C CA . GLN A 1 188 ? -5.281 -5.649 25.226 1.00 94.88 188 GLN A CA 1
ATOM 1396 C C . GLN A 1 188 ? -5.646 -5.712 26.706 1.00 94.88 188 GLN A C 1
ATOM 1398 O O . GLN A 1 188 ? -4.857 -6.193 27.516 1.00 94.88 188 GLN A O 1
ATOM 1403 N N . GLU A 1 189 ? -6.827 -5.211 27.044 1.00 93.69 189 GLU A N 1
ATOM 1404 C CA . GLU A 1 189 ? -7.366 -5.180 28.398 1.00 93.69 189 GLU A CA 1
ATOM 1405 C C . GLU A 1 189 ? -8.862 -5.499 28.333 1.00 93.69 189 GLU A C 1
ATOM 1407 O O . GLU A 1 189 ? -9.664 -4.705 27.840 1.00 93.69 189 GLU A O 1
ATOM 1412 N N . GLY A 1 190 ? -9.232 -6.705 28.775 1.00 93.94 190 GLY A N 1
ATOM 1413 C CA . GLY A 1 190 ? -10.589 -7.221 28.602 1.00 93.94 190 GLY A CA 1
ATOM 1414 C C . GLY A 1 190 ? -11.008 -7.212 27.128 1.00 93.94 190 GLY A C 1
ATOM 1415 O O . GLY A 1 190 ? -10.330 -7.797 26.282 1.00 93.94 190 GLY A O 1
ATOM 1416 N N . ASP A 1 191 ? -12.112 -6.519 26.838 1.00 94.44 191 ASP A N 1
ATOM 1417 C CA . ASP A 1 191 ? -12.668 -6.354 25.487 1.00 94.44 191 ASP A CA 1
ATOM 1418 C C . ASP A 1 191 ? -12.166 -5.086 24.766 1.00 94.44 191 ASP A C 1
ATOM 1420 O O . ASP A 1 191 ? -12.645 -4.728 23.695 1.00 94.44 191 ASP A O 1
ATOM 1424 N N . ALA A 1 192 ? -11.185 -4.371 25.318 1.00 96.56 192 ALA A N 1
ATOM 1425 C CA . ALA A 1 192 ? -10.547 -3.241 24.651 1.00 96.56 192 ALA A CA 1
ATOM 1426 C C . ALA A 1 192 ? -9.147 -3.622 24.161 1.00 96.56 192 ALA A C 1
ATOM 1428 O O . ALA A 1 192 ? -8.387 -4.297 24.854 1.00 96.56 192 ALA A O 1
ATOM 1429 N N . ALA A 1 193 ? -8.766 -3.145 22.978 1.00 97.88 193 ALA A N 1
ATOM 1430 C CA . ALA A 1 193 ? -7.407 -3.286 22.471 1.00 97.88 193 ALA A CA 1
ATOM 1431 C C . ALA A 1 193 ? -6.884 -1.984 21.862 1.00 97.88 193 ALA A C 1
ATOM 1433 O O . ALA A 1 193 ? -7.636 -1.095 21.448 1.00 97.88 193 ALA A O 1
ATOM 1434 N N . MET A 1 194 ? -5.560 -1.885 21.803 1.00 98.06 194 MET A N 1
ATOM 1435 C CA . MET A 1 194 ? -4.831 -0.781 21.206 1.00 98.06 194 MET A CA 1
ATOM 1436 C C . MET A 1 194 ? -3.620 -1.301 20.432 1.00 98.06 194 MET A C 1
ATOM 1438 O O . MET A 1 194 ? -2.825 -2.079 20.958 1.00 98.06 194 MET A O 1
ATOM 1442 N N . LEU A 1 195 ? -3.439 -0.787 19.219 1.00 97.81 195 LEU A N 1
ATOM 1443 C CA . LEU A 1 195 ? -2.254 -0.973 18.389 1.00 97.81 195 LEU A CA 1
ATOM 1444 C C . LEU A 1 195 ? -1.622 0.383 18.090 1.00 97.81 195 LEU A C 1
ATOM 1446 O O . LEU A 1 195 ? -2.321 1.380 17.895 1.00 97.81 195 LEU A O 1
ATOM 1450 N N . VAL A 1 196 ? -0.297 0.423 18.023 1.00 98.12 196 VAL A N 1
ATOM 1451 C CA . VAL A 1 196 ? 0.453 1.596 17.575 1.00 98.12 196 VAL A CA 1
ATOM 1452 C C . VAL A 1 196 ? 1.375 1.177 16.447 1.00 98.12 196 VAL A C 1
ATOM 1454 O O . VAL A 1 196 ? 2.274 0.369 16.650 1.00 98.12 196 VAL A O 1
ATOM 1457 N N . TYR A 1 197 ? 1.183 1.758 15.271 1.00 97.94 197 TYR A N 1
ATOM 1458 C CA . TYR A 1 197 ? 2.040 1.557 14.110 1.00 97.94 197 TYR A CA 1
ATOM 1459 C C . TYR A 1 197 ? 2.993 2.733 13.930 1.00 97.94 197 TYR A C 1
ATOM 1461 O O . TYR A 1 197 ? 2.623 3.886 14.162 1.00 97.94 197 TYR A O 1
ATOM 1469 N N . GLY A 1 198 ? 4.207 2.437 13.479 1.00 97.19 198 GLY A N 1
ATOM 1470 C CA . GLY A 1 198 ? 5.180 3.404 12.988 1.00 97.19 198 GLY A CA 1
ATOM 1471 C C . GLY A 1 198 ? 5.411 3.192 11.500 1.00 97.19 198 GLY A C 1
ATOM 1472 O O . GLY A 1 198 ? 5.535 2.051 11.058 1.00 97.19 198 GLY A O 1
ATOM 1473 N N . PHE A 1 199 ? 5.459 4.268 10.724 1.00 96.81 199 PHE A N 1
ATOM 1474 C CA . PHE A 1 199 ? 5.783 4.213 9.299 1.00 96.81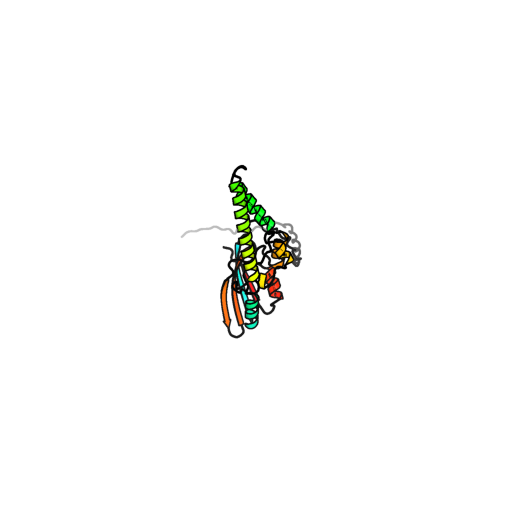 199 PHE A CA 1
ATOM 1475 C C . PHE A 1 199 ? 6.283 5.564 8.797 1.00 96.81 199 PHE A C 1
ATOM 1477 O O . PHE A 1 199 ? 6.209 6.572 9.496 1.00 96.81 199 PHE A O 1
ATOM 1484 N N . VAL A 1 200 ? 6.774 5.579 7.564 1.00 95.25 200 VAL A N 1
ATOM 1485 C CA . VAL A 1 200 ? 7.207 6.786 6.865 1.00 95.25 200 VAL A CA 1
ATOM 1486 C C . VAL A 1 200 ? 6.352 6.965 5.613 1.00 95.25 200 VAL A C 1
ATOM 1488 O O . VAL A 1 200 ? 6.129 5.997 4.882 1.00 95.25 200 VAL A O 1
ATOM 1491 N N . SER A 1 201 ? 5.860 8.179 5.375 1.00 93.94 201 SER A N 1
ATOM 1492 C CA . SER A 1 201 ? 5.078 8.535 4.185 1.00 93.94 201 SER A CA 1
ATOM 1493 C C . SER A 1 201 ? 5.753 9.662 3.407 1.00 93.94 201 SER A C 1
ATOM 1495 O O . SER A 1 201 ? 6.508 10.447 3.978 1.00 93.94 201 SER A O 1
ATOM 1497 N N . ALA A 1 202 ? 5.506 9.699 2.098 1.00 91.44 202 ALA A N 1
ATOM 1498 C CA . ALA A 1 202 ? 6.046 10.720 1.209 1.00 91.44 202 ALA A CA 1
ATOM 1499 C C . ALA A 1 202 ? 5.187 11.987 1.267 1.00 91.44 202 ALA A C 1
ATOM 1501 O O . ALA A 1 202 ? 3.971 11.887 1.064 1.00 91.44 202 ALA A O 1
ATOM 1502 N N . ASP A 1 203 ? 5.834 13.127 1.516 1.00 84.56 203 ASP A N 1
ATOM 1503 C CA . ASP A 1 203 ? 5.363 14.521 1.573 1.00 84.56 203 ASP A CA 1
ATOM 1504 C C . ASP A 1 203 ? 4.278 14.826 2.615 1.00 84.56 203 ASP A C 1
ATOM 1506 O O . ASP A 1 203 ? 4.243 15.904 3.203 1.00 84.56 203 ASP A O 1
ATOM 1510 N N . TRP A 1 204 ? 3.379 13.877 2.859 1.00 83.00 204 TRP A N 1
ATOM 1511 C CA . TRP A 1 204 ? 2.183 14.063 3.658 1.00 83.00 204 TRP A CA 1
ATOM 1512 C C . TRP A 1 204 ? 1.805 12.790 4.398 1.00 83.00 204 TRP A C 1
ATOM 1514 O O . TRP A 1 204 ? 2.078 11.664 3.974 1.00 83.00 204 TRP A O 1
ATOM 1524 N N . SER A 1 205 ? 1.124 12.971 5.522 1.00 89.88 205 SER A N 1
ATOM 1525 C CA . SER A 1 205 ? 0.412 11.904 6.210 1.00 89.88 205 SER A CA 1
ATOM 1526 C C . SER A 1 205 ? -0.691 11.297 5.322 1.00 89.88 205 SER A C 1
ATOM 1528 O O . SER A 1 205 ? -1.387 12.051 4.642 1.00 89.88 205 SER A O 1
ATOM 1530 N N . PRO A 1 206 ? -0.949 9.973 5.381 1.00 93.56 206 PRO A N 1
ATOM 1531 C CA . PRO A 1 206 ? -1.941 9.296 4.538 1.00 93.56 206 PRO A CA 1
ATOM 1532 C C . PRO A 1 206 ? -3.388 9.553 5.012 1.00 93.56 206 PRO A C 1
ATOM 1534 O O . PRO A 1 206 ? -4.132 8.642 5.385 1.00 93.56 206 PRO A O 1
ATOM 1537 N N . TRP A 1 207 ? -3.795 10.822 5.076 1.00 92.06 207 TRP A N 1
ATOM 1538 C CA . TRP A 1 207 ? -5.051 11.228 5.703 1.00 92.06 207 TRP A CA 1
ATOM 1539 C C . TRP A 1 207 ? -6.279 10.725 4.940 1.00 92.06 207 TRP A C 1
ATOM 1541 O O . TRP A 1 207 ? -7.252 10.314 5.571 1.00 92.06 207 TRP A O 1
ATOM 1551 N N . GLN A 1 208 ? -6.224 10.671 3.604 1.00 95.00 208 GLN A N 1
ATOM 1552 C CA . GLN A 1 208 ? -7.327 10.134 2.797 1.00 95.00 208 GLN A CA 1
ATOM 1553 C C . GLN A 1 208 ? -7.567 8.650 3.092 1.00 95.00 208 GLN A C 1
ATOM 1555 O O . GLN A 1 208 ? -8.716 8.240 3.278 1.00 95.00 208 GLN A O 1
ATOM 1560 N N . ALA A 1 209 ? -6.496 7.857 3.248 1.00 96.31 209 ALA A N 1
ATOM 1561 C CA . ALA A 1 209 ? -6.632 6.470 3.683 1.00 96.31 209 ALA A CA 1
ATOM 1562 C C . ALA A 1 209 ? -7.310 6.391 5.057 1.00 96.31 209 ALA A C 1
ATOM 1564 O O . ALA A 1 209 ? -8.246 5.615 5.242 1.00 96.31 209 ALA A O 1
ATOM 1565 N N . LEU A 1 210 ? -6.894 7.226 6.014 1.00 95.88 210 LEU A N 1
ATOM 1566 C CA . LEU A 1 210 ? -7.467 7.221 7.363 1.00 95.88 210 LEU A CA 1
ATOM 1567 C C . LEU A 1 210 ? -8.940 7.629 7.400 1.00 95.88 210 LEU A C 1
ATOM 1569 O O . LEU A 1 210 ? -9.703 7.037 8.162 1.00 95.88 210 LEU A O 1
ATOM 1573 N N . LEU A 1 211 ? -9.364 8.598 6.587 1.00 95.44 211 LEU A N 1
ATOM 1574 C CA . LEU A 1 211 ? -10.776 8.972 6.474 1.00 95.44 211 LEU A CA 1
ATOM 1575 C C . LEU A 1 211 ? -11.623 7.794 5.979 1.00 95.44 211 LEU A C 1
ATOM 1577 O O . LEU A 1 211 ? -12.653 7.478 6.576 1.00 95.44 211 LEU A O 1
ATOM 1581 N N . ARG A 1 212 ? -11.154 7.088 4.946 1.00 96.88 212 ARG A N 1
ATOM 1582 C CA . ARG A 1 212 ? -11.828 5.893 4.411 1.00 96.88 212 ARG A CA 1
ATOM 1583 C C . ARG A 1 212 ? -11.855 4.753 5.424 1.00 96.88 212 ARG A C 1
ATOM 1585 O O . ARG A 1 212 ? -12.875 4.086 5.577 1.00 96.88 212 ARG A O 1
ATOM 1592 N N . LEU A 1 213 ? -10.758 4.550 6.153 1.00 96.88 213 LEU A N 1
ATOM 1593 C CA . LEU A 1 213 ? -10.686 3.540 7.206 1.00 96.88 213 LEU A CA 1
ATOM 1594 C C . LEU A 1 213 ? -11.638 3.849 8.359 1.00 96.88 213 LEU A C 1
ATOM 1596 O O . LEU A 1 213 ? -12.322 2.941 8.811 1.00 96.88 213 LEU A O 1
ATOM 1600 N N . ARG A 1 214 ? -11.756 5.109 8.791 1.00 96.81 214 ARG A N 1
ATOM 1601 C CA . ARG A 1 214 ? -12.742 5.514 9.808 1.00 96.81 214 ARG A CA 1
ATOM 1602 C C . ARG A 1 214 ? -14.176 5.244 9.355 1.00 96.81 214 ARG A C 1
ATOM 1604 O O . ARG A 1 214 ? -14.978 4.784 10.156 1.00 96.81 214 ARG A O 1
ATOM 1611 N N . ALA A 1 215 ? -14.486 5.477 8.079 1.00 96.94 215 ALA A N 1
ATOM 1612 C CA . ALA A 1 215 ? -15.802 5.159 7.528 1.00 96.94 215 ALA A CA 1
ATOM 1613 C C . ALA A 1 215 ? -16.068 3.642 7.484 1.00 96.94 215 ALA A C 1
ATOM 1615 O O . ALA A 1 215 ? -17.171 3.201 7.794 1.00 96.94 215 ALA A O 1
ATOM 1616 N N . ARG A 1 216 ? -15.057 2.833 7.135 1.00 96.69 216 ARG A N 1
ATOM 1617 C CA . ARG A 1 216 ? -15.165 1.363 7.069 1.00 96.69 216 ARG A CA 1
ATOM 1618 C C . ARG A 1 216 ? -15.152 0.689 8.447 1.00 96.69 216 ARG A C 1
ATOM 1620 O O . ARG A 1 216 ? -15.726 -0.383 8.604 1.00 96.69 216 ARG A O 1
ATOM 1627 N N . TRP A 1 217 ? -14.509 1.310 9.432 1.00 97.06 217 TRP A N 1
ATOM 1628 C CA . TRP A 1 217 ? -14.327 0.791 10.788 1.00 97.06 217 TRP A CA 1
ATOM 1629 C C . TRP A 1 217 ? -14.812 1.805 11.837 1.00 97.06 217 TRP A C 1
ATOM 1631 O O . TRP A 1 217 ? -14.012 2.290 12.638 1.00 97.06 217 TRP A O 1
ATOM 1641 N N . PRO A 1 218 ? -16.118 2.130 11.873 1.00 97.12 218 PRO A N 1
ATOM 1642 C CA . PRO A 1 218 ? -16.644 3.215 12.706 1.00 97.12 218 PRO A CA 1
ATOM 1643 C C . PRO A 1 218 ? -16.515 2.956 14.215 1.00 97.12 218 PRO A C 1
ATOM 1645 O O . PRO A 1 218 ? -16.499 3.895 15.003 1.00 97.12 218 PRO A O 1
ATOM 1648 N N . ALA A 1 219 ? -16.390 1.689 14.623 1.00 96.75 219 ALA A N 1
ATOM 1649 C CA . ALA A 1 219 ? -16.160 1.299 16.015 1.00 96.75 219 ALA A CA 1
ATOM 1650 C C . ALA A 1 219 ? -14.707 1.520 16.485 1.00 96.75 219 ALA A C 1
ATOM 1652 O O . ALA A 1 219 ? -14.410 1.334 17.664 1.00 96.75 219 ALA A O 1
ATOM 1653 N N . LEU A 1 220 ? -13.791 1.873 15.576 1.00 97.69 220 LEU A N 1
ATOM 1654 C CA . LEU A 1 220 ? -12.382 2.093 15.880 1.00 97.69 220 LEU A CA 1
ATOM 1655 C C . LEU A 1 220 ? -12.054 3.584 15.906 1.00 97.69 220 LEU A C 1
ATOM 1657 O O . LEU A 1 220 ? -12.470 4.367 15.053 1.00 97.69 220 LEU A O 1
ATOM 1661 N N . ARG A 1 221 ? -11.202 3.968 16.853 1.00 97.62 221 ARG A N 1
ATOM 1662 C CA . ARG A 1 221 ? -10.590 5.292 16.916 1.00 97.62 221 ARG A CA 1
ATOM 1663 C C . ARG A 1 221 ? -9.192 5.225 16.314 1.00 97.62 221 ARG A C 1
ATOM 1665 O O . ARG A 1 221 ? -8.324 4.535 16.840 1.00 97.62 221 ARG A O 1
ATOM 1672 N N . LEU A 1 222 ? -8.991 5.949 15.214 1.00 97.56 222 LEU A N 1
ATOM 1673 C CA . LEU A 1 222 ? -7.709 6.068 14.518 1.00 97.56 222 LEU A CA 1
ATOM 1674 C C . LEU A 1 222 ? -7.132 7.464 14.766 1.00 97.56 222 LEU A C 1
ATOM 1676 O O . LEU A 1 222 ? -7.737 8.455 14.353 1.00 97.56 222 LEU A O 1
ATOM 1680 N N . GLU A 1 223 ? -5.969 7.552 15.400 1.00 96.62 223 GLU A N 1
ATOM 1681 C CA . GLU A 1 223 ? -5.265 8.805 15.687 1.00 96.62 223 GLU A CA 1
ATOM 1682 C C . GLU A 1 223 ? -3.884 8.802 15.047 1.00 96.62 223 GLU A C 1
ATOM 1684 O O . GLU A 1 223 ? -3.051 7.953 15.356 1.00 96.62 223 GLU A O 1
ATOM 1689 N N . LEU A 1 224 ? -3.626 9.777 14.181 1.00 95.25 224 LEU A N 1
ATOM 1690 C CA . LEU A 1 224 ? -2.337 9.927 13.524 1.00 95.25 224 LEU A CA 1
ATOM 1691 C C . LEU A 1 224 ? -1.577 11.102 14.122 1.00 95.25 224 LEU A C 1
ATOM 1693 O O . LEU A 1 224 ? -2.126 12.196 14.255 1.00 95.25 224 LEU A O 1
ATOM 1697 N N . ARG A 1 225 ? -0.306 10.876 14.440 1.00 93.50 225 ARG A N 1
ATOM 1698 C CA . ARG A 1 225 ? 0.635 11.922 14.824 1.00 93.50 225 ARG A CA 1
ATOM 1699 C C . ARG A 1 225 ? 1.848 11.872 13.895 1.00 93.50 225 ARG A C 1
ATOM 1701 O O . ARG A 1 225 ? 2.596 10.892 13.968 1.00 93.50 225 ARG A O 1
ATOM 1708 N N . PRO A 1 226 ? 2.044 12.871 13.022 1.00 88.56 226 PRO A N 1
ATOM 1709 C CA . PRO A 1 226 ? 3.305 13.017 12.311 1.00 88.56 226 PRO A CA 1
ATOM 1710 C C . PRO A 1 226 ? 4.413 13.380 13.308 1.00 88.56 226 PRO A C 1
ATOM 1712 O O . PRO A 1 226 ? 4.193 14.136 14.255 1.00 88.56 226 PRO A O 1
ATOM 1715 N N . SER A 1 227 ? 5.598 12.819 13.105 1.00 82.19 227 SER A N 1
ATOM 1716 C CA . SER A 1 227 ? 6.829 13.215 13.778 1.00 82.19 227 SER A CA 1
ATOM 1717 C C . SER A 1 227 ? 7.657 14.021 12.786 1.00 82.19 227 SER A C 1
ATOM 1719 O O . SER A 1 227 ? 8.288 13.449 11.895 1.00 82.19 227 SER A O 1
ATOM 1721 N N . TYR A 1 228 ? 7.622 15.340 12.935 1.00 68.25 228 TYR A N 1
ATOM 1722 C CA . TYR A 1 228 ? 8.553 16.235 12.262 1.00 68.25 228 TYR A CA 1
ATOM 1723 C C . TYR A 1 228 ? 9.820 16.269 13.117 1.00 68.25 228 TYR A C 1
ATOM 1725 O O . TYR A 1 228 ? 9.753 16.634 14.293 1.00 68.25 228 TYR A O 1
ATOM 1733 N N . GLY A 1 229 ? 10.908 15.736 12.565 1.00 56.78 229 GLY A N 1
ATOM 1734 C CA . GLY A 1 229 ? 12.246 15.813 13.152 1.00 56.78 229 GLY A CA 1
ATOM 1735 C C . GLY A 1 229 ? 12.977 17.051 12.671 1.00 56.78 229 GLY A C 1
ATOM 1736 O O . GLY A 1 229 ? 12.587 17.568 11.600 1.00 56.78 229 GLY A O 1
#

Radius of gyration: 34.23 Å; Cα contacts (8 Å, |Δi|>4): 316; chains: 1; bounding box: 53×98×105 Å

Solvent-accessible surface area (backbone atoms only — not comparable to full-atom values): 13401 Å² total; per-residue (Å²): 138,84,87,87,89,82,88,80,92,78,86,83,84,85,82,83,83,84,79,83,83,77,76,78,77,76,80,74,77,78,76,72,77,69,71,81,68,83,74,78,69,77,77,74,77,81,63,98,74,60,50,77,40,39,35,37,40,38,39,35,30,44,31,69,59,48,51,52,48,46,61,47,18,28,7,48,60,65,78,66,53,34,72,66,67,67,62,52,30,54,50,47,28,52,53,43,46,63,72,67,52,77,93,79,55,68,66,57,59,52,49,28,49,52,54,21,51,52,52,43,54,52,50,53,49,51,49,51,53,52,43,66,28,52,91,69,34,55,83,16,55,66,14,61,51,54,68,59,61,76,51,69,78,45,26,59,56,18,78,84,31,70,68,32,25,47,49,32,31,71,52,31,28,19,57,50,80,70,38,80,54,39,77,74,47,77,51,74,59,90,65,34,26,36,42,29,36,34,32,31,27,33,72,36,69,49,54,41,36,50,54,54,46,41,69,76,37,71,76,45,49,77,46,79,43,76,48,86,128

Mean predicted aligned error: 13.59 Å

Nearest PDB structures (foldseek):
  3deg-assembly1_C  TM=6.251E-01  e=5.612E-01  Escherichia coli K-12
  3cb4-assembly6_F  TM=5.899E-01  e=5.282E-01  Escherichia coli K-12
  1sgv-assembly2_B  TM=4.915E-01  e=4.972E-01  Mycobacterium tuberculosis H37Rv
  2nyi-assembly1_B  TM=4.635E-01  e=9.105E-01  Galdieria sulphuraria
  2nyi-assembly1_A  TM=1.971E-01  e=4.147E-01  Galdieria sulphuraria